Protein AF-A0A4S3IZF4-F1 (afdb_monomer)

Solvent-accessible surface area (backbone atoms only — not comparable to full-atom values): 17265 Å² total; per-residue (Å²): 86,78,49,57,25,36,30,46,25,51,49,76,38,74,91,78,39,30,34,32,13,35,39,11,41,25,71,88,53,42,79,63,30,44,39,35,34,17,73,61,83,68,65,88,85,44,68,56,38,93,88,51,88,39,80,88,23,36,28,22,36,40,37,33,80,92,73,27,68,37,51,38,39,43,56,31,40,36,41,57,95,57,33,39,37,40,32,35,36,72,67,38,12,59,58,63,72,46,61,41,44,40,35,36,39,53,66,51,61,71,68,33,52,51,40,16,56,51,32,39,48,63,20,45,71,36,46,28,77,92,47,41,38,50,78,40,71,72,83,86,78,88,84,84,83,92,83,86,85,88,83,89,77,75,90,80,68,53,72,40,62,42,103,83,66,83,46,76,40,81,51,46,67,76,51,53,57,50,67,21,66,62,78,67,78,82,48,90,77,69,62,76,76,46,74,65,57,49,51,52,53,68,71,69,47,52,76,70,52,42,56,49,52,55,52,42,46,75,33,57,50,51,70,71,60,49,47,54,52,51,52,51,56,49,20,56,49,47,40,55,52,49,53,41,46,76,73,69,49,50,71,69,58,52,51,54,44,53,56,58,56,60,74,71,75,77,83,62,78,87,65,51,47,81,81,81,51,63,69,59,52,50,51,48,46,54,54,47,53,53,52,49,48,52,52,45,42,31,71,65,71,69,51,135

Sequence (304 aa):
MQILAKAAGGEVVEHYDFLEAFFAEGADGSGLVMMFQRELSTEEPWNGDPSTDDYFSNSYCVTIRSGGTVYGGLEQVSFSDSQGCFYFSDRAAAVLGRGRQLVVDFEVPKQDLQLFQRFLKEVVTWGVPSQIPQLNGLAIKSSIMEGPNTQPNEPEGIGALDDRGDHLKFISQEQLDREGGNPPDDAASSSEPSLEDIAEYLSNLSPFQRKICDGLRGLGWIDPDIYNFLSQLENMRKHIRAELRMKGRSAAEIQKLDDLCKTDVTDFSHLRRSGANRALEEYQTEVYLLYENKRQRRAMLNEE

pLDDT: mean 75.53, std 21.09, range [25.92, 98.12]

Nearest PDB structures (foldseek):
  1xs0-assembly2_B  TM=2.768E-01  e=6.804E+00  Escherichia coli K-12

Radius of gyration: 22.66 Å; Cα contacts (8 Å, |Δi|>4): 447; chains: 1; bounding box: 58×42×58 Å

Structure (mmCIF, N/CA/C/O backbone):
data_AF-A0A4S3IZF4-F1
#
_entry.id   AF-A0A4S3IZF4-F1
#
loop_
_atom_site.group_PDB
_atom_site.id
_atom_site.type_symbol
_atom_site.label_atom_id
_atom_site.label_alt_id
_atom_site.label_comp_id
_atom_site.label_asym_id
_atom_site.label_entity_id
_atom_site.label_seq_id
_atom_site.pdbx_PDB_ins_code
_atom_site.Cartn_x
_atom_site.Cartn_y
_atom_site.Cartn_z
_atom_site.occupancy
_atom_site.B_iso_or_equiv
_atom_site.auth_seq_id
_atom_site.auth_comp_id
_atom_site.auth_asym_id
_atom_site.auth_atom_id
_atom_site.pdbx_PDB_model_num
ATOM 1 N N . MET A 1 1 ? -8.843 0.416 -27.246 1.00 89.50 1 MET A N 1
ATOM 2 C CA . MET A 1 1 ? -8.041 -0.797 -26.956 1.00 89.50 1 MET A CA 1
ATOM 3 C C . MET A 1 1 ? -8.973 -1.832 -26.350 1.00 89.50 1 MET A C 1
ATOM 5 O O . MET A 1 1 ? -9.888 -1.417 -25.655 1.00 89.50 1 MET A O 1
ATOM 9 N N . GLN A 1 2 ? -8.780 -3.123 -26.625 1.00 95.25 2 GLN A N 1
ATOM 10 C CA . GLN A 1 2 ? -9.599 -4.205 -26.065 1.00 95.25 2 GLN A CA 1
ATOM 11 C C . GLN A 1 2 ? -8.695 -5.274 -25.449 1.00 95.25 2 GLN A C 1
ATOM 13 O O . GLN A 1 2 ? -7.676 -5.607 -26.054 1.00 95.25 2 GLN A O 1
ATOM 18 N N . ILE A 1 3 ? -9.058 -5.772 -24.268 1.00 96.00 3 ILE A N 1
ATOM 19 C CA . ILE A 1 3 ? -8.335 -6.820 -23.538 1.00 96.00 3 ILE A CA 1
ATOM 20 C C . ILE A 1 3 ? -9.307 -7.871 -22.995 1.00 96.00 3 ILE A C 1
ATOM 22 O O . ILE A 1 3 ? -10.508 -7.622 -22.887 1.00 96.00 3 ILE A O 1
ATOM 26 N N . LEU A 1 4 ? -8.755 -9.011 -22.590 1.00 97.69 4 LEU A N 1
ATOM 27 C CA . LEU A 1 4 ? -9.464 -10.079 -21.895 1.00 97.69 4 LEU A CA 1
ATOM 28 C C . LEU A 1 4 ? -8.945 -10.160 -20.457 1.00 97.69 4 LEU A C 1
ATOM 30 O O . LEU A 1 4 ? -7.763 -10.431 -20.266 1.00 97.69 4 LEU A O 1
ATOM 34 N N . ALA A 1 5 ? -9.804 -9.935 -19.465 1.00 97.12 5 ALA A N 1
ATOM 35 C CA . ALA A 1 5 ? -9.464 -10.044 -18.050 1.00 97.12 5 ALA A CA 1
ATOM 36 C C . ALA A 1 5 ? -9.815 -11.435 -17.505 1.00 97.12 5 ALA A C 1
ATOM 38 O O . ALA A 1 5 ? -10.952 -11.889 -17.638 1.00 97.12 5 ALA A O 1
ATOM 39 N N . LYS A 1 6 ? -8.843 -12.085 -16.860 1.00 92.69 6 LYS A N 1
ATOM 40 C CA . LYS A 1 6 ? -8.970 -13.420 -16.243 1.00 92.69 6 LYS A CA 1
ATOM 41 C C . LYS A 1 6 ? -8.905 -13.400 -14.720 1.00 92.69 6 LYS A C 1
ATOM 43 O O . LYS A 1 6 ? -9.074 -14.439 -14.088 1.00 92.69 6 LYS A O 1
ATOM 48 N N . ALA A 1 7 ? -8.676 -12.230 -14.138 1.00 90.38 7 ALA A N 1
ATOM 49 C CA . ALA A 1 7 ? -8.899 -11.965 -12.728 1.00 90.38 7 ALA A CA 1
ATOM 50 C C . ALA A 1 7 ? -9.622 -10.626 -12.585 1.00 90.38 7 ALA A C 1
ATOM 52 O O . ALA A 1 7 ? -9.352 -9.684 -13.333 1.00 90.38 7 ALA A O 1
ATOM 53 N N . ALA A 1 8 ? -10.546 -10.557 -11.635 1.00 94.12 8 ALA A N 1
ATOM 54 C CA . ALA A 1 8 ? -11.214 -9.335 -11.227 1.00 94.12 8 ALA A CA 1
ATOM 55 C C . ALA A 1 8 ? -11.642 -9.480 -9.770 1.00 94.12 8 ALA A C 1
ATOM 57 O O . ALA A 1 8 ? -11.937 -10.586 -9.320 1.00 94.12 8 ALA A O 1
ATOM 58 N N . GLY A 1 9 ? -11.688 -8.379 -9.038 1.00 91.69 9 GLY A N 1
ATOM 59 C CA . GLY A 1 9 ? -12.114 -8.417 -7.653 1.00 91.69 9 GLY A CA 1
ATOM 60 C C . GLY A 1 9 ? -12.128 -7.045 -7.018 1.00 91.69 9 GLY A C 1
ATOM 61 O O . GLY A 1 9 ? -12.032 -6.016 -7.686 1.00 91.69 9 GLY A O 1
ATOM 62 N N . GLY A 1 10 ? -12.277 -7.054 -5.706 1.00 90.62 10 GLY A N 1
ATOM 63 C CA . GLY A 1 10 ? -12.115 -5.872 -4.893 1.00 90.62 10 GLY A CA 1
ATOM 64 C C . GLY A 1 10 ? -11.925 -6.265 -3.444 1.00 90.62 10 GLY A C 1
ATOM 65 O O . GLY A 1 10 ? -12.454 -7.289 -2.996 1.00 90.62 10 GLY A O 1
ATOM 66 N N . GLU A 1 11 ? -11.142 -5.466 -2.744 1.00 86.44 11 GLU A N 1
ATOM 67 C CA . GLU A 1 11 ? -10.773 -5.705 -1.362 1.00 86.44 11 GLU A CA 1
ATOM 68 C C . GLU A 1 11 ? -10.745 -4.404 -0.571 1.00 86.44 11 GLU A C 1
ATOM 70 O O . GLU A 1 11 ? -10.461 -3.325 -1.089 1.00 86.44 11 GLU A O 1
ATOM 75 N N . VAL A 1 12 ? -11.116 -4.519 0.702 1.00 80.69 12 VAL A N 1
ATOM 76 C CA . VAL A 1 12 ? -10.892 -3.471 1.692 1.00 80.69 12 VAL A CA 1
ATOM 77 C C . VAL A 1 12 ? -9.539 -3.782 2.297 1.00 80.69 12 VAL A C 1
ATOM 79 O O . VAL A 1 12 ? -9.373 -4.808 2.961 1.00 80.69 12 VAL A O 1
ATOM 82 N N . VAL A 1 13 ? -8.571 -2.916 2.049 1.00 74.06 13 VAL A N 1
ATOM 83 C CA . VAL A 1 13 ? -7.218 -3.067 2.557 1.00 74.06 13 VAL A CA 1
ATOM 84 C C . VAL A 1 13 ? -7.079 -2.174 3.778 1.00 74.06 13 VAL A C 1
ATOM 86 O O . VAL A 1 13 ? -6.400 -1.156 3.751 1.00 74.06 13 VAL A O 1
ATOM 89 N N . GLU A 1 14 ? -7.744 -2.572 4.869 1.00 66.06 14 GLU A N 1
ATOM 90 C CA . GLU A 1 14 ? -7.805 -1.811 6.131 1.00 66.06 14 GLU A CA 1
ATOM 91 C C . GLU A 1 14 ? -6.410 -1.428 6.650 1.00 66.06 14 GLU A C 1
ATOM 93 O O . GLU A 1 14 ? -6.224 -0.378 7.249 1.00 66.06 14 GLU A O 1
ATOM 98 N N . HIS A 1 15 ? -5.404 -2.267 6.384 1.00 51.66 15 HIS A N 1
ATOM 99 C CA . HIS A 1 15 ? -4.029 -2.025 6.814 1.00 51.66 15 HIS A CA 1
ATOM 100 C C . HIS A 1 15 ? -3.343 -0.856 6.092 1.00 51.66 15 HIS A C 1
ATOM 102 O O . HIS A 1 15 ? -2.488 -0.198 6.680 1.00 51.66 15 HIS A O 1
ATOM 108 N N . TYR A 1 16 ? -3.701 -0.626 4.830 1.00 55.00 16 TYR A N 1
ATOM 109 C CA . TYR A 1 16 ? -3.177 0.466 4.010 1.00 55.00 16 TYR A CA 1
ATOM 110 C C . TYR A 1 16 ? -4.226 1.562 3.781 1.00 55.00 16 TYR A C 1
ATOM 112 O O . TYR A 1 16 ? -4.018 2.449 2.963 1.00 55.00 16 TYR A O 1
ATOM 120 N N . ASP A 1 17 ? -5.342 1.473 4.504 1.00 69.94 17 ASP A N 1
ATOM 121 C CA . ASP A 1 17 ? -6.465 2.396 4.473 1.00 69.94 17 ASP A CA 1
ATOM 122 C C . ASP A 1 17 ? -7.013 2.705 3.071 1.00 69.94 17 ASP A C 1
ATOM 124 O O . ASP A 1 17 ? -7.401 3.827 2.767 1.00 69.94 17 ASP A O 1
ATOM 128 N N . PHE A 1 18 ? -7.091 1.707 2.190 1.00 78.38 18 PHE A N 1
ATOM 129 C CA . PHE A 1 18 ? -7.720 1.907 0.886 1.00 78.38 18 PHE A CA 1
ATOM 130 C C . PHE A 1 18 ? -8.711 0.812 0.513 1.00 78.38 18 PHE A C 1
ATOM 132 O O . PHE A 1 18 ? -8.593 -0.357 0.880 1.00 78.38 18 PHE A O 1
ATOM 139 N N . LEU A 1 19 ? -9.720 1.222 -0.244 1.00 85.38 19 LEU A N 1
ATOM 140 C CA . LEU A 1 19 ? -10.672 0.359 -0.916 1.00 85.38 19 LEU A CA 1
ATOM 141 C C . LEU A 1 19 ? -10.207 0.192 -2.356 1.00 85.38 19 LEU A C 1
ATOM 143 O O . LEU A 1 19 ? -10.040 1.185 -3.063 1.00 85.38 19 LEU A O 1
ATOM 147 N N . GLU A 1 20 ? -10.026 -1.050 -2.792 1.00 90.69 20 GLU A N 1
ATOM 148 C CA . GLU A 1 20 ? -9.535 -1.368 -4.128 1.00 90.69 20 GLU A CA 1
ATOM 149 C C . GLU A 1 20 ? -10.572 -2.131 -4.951 1.00 90.69 20 GLU A C 1
ATOM 151 O O . GLU A 1 20 ? -11.216 -3.066 -4.478 1.00 90.69 20 GLU A O 1
ATOM 156 N N . ALA A 1 21 ? -10.675 -1.777 -6.228 1.00 95.38 21 ALA A N 1
ATOM 157 C CA . ALA A 1 21 ? -11.235 -2.625 -7.268 1.00 95.38 21 ALA A CA 1
ATOM 158 C C . ALA A 1 21 ? -10.160 -2.903 -8.317 1.00 95.38 21 ALA A C 1
ATOM 160 O O . ALA A 1 21 ? -9.478 -1.978 -8.749 1.00 95.38 21 ALA A O 1
ATOM 161 N N . PHE A 1 22 ? -10.034 -4.139 -8.791 1.00 95.19 22 PHE A N 1
ATOM 162 C CA . PHE A 1 22 ? -8.996 -4.473 -9.765 1.00 95.19 22 PHE A CA 1
ATOM 163 C C . PHE A 1 22 ? -9.463 -5.454 -10.835 1.00 95.19 22 PHE A C 1
ATOM 165 O O . PHE A 1 22 ? -10.413 -6.220 -10.651 1.00 95.19 22 PHE A O 1
ATOM 172 N N . PHE A 1 23 ? -8.730 -5.466 -11.948 1.00 96.12 23 PHE A N 1
ATOM 173 C CA . PHE A 1 23 ? -8.744 -6.554 -12.920 1.00 96.12 23 PHE A CA 1
ATOM 174 C C . PHE A 1 23 ? -7.359 -6.784 -13.532 1.00 96.12 23 PHE A C 1
ATOM 176 O O . PHE A 1 23 ? -6.518 -5.882 -13.564 1.00 96.12 23 PHE A O 1
ATOM 183 N N . ALA A 1 24 ? -7.133 -7.991 -14.055 1.00 93.50 24 ALA A N 1
ATOM 184 C CA . ALA A 1 24 ? -5.889 -8.370 -14.720 1.00 93.50 24 ALA A CA 1
ATOM 185 C C . ALA A 1 24 ? -6.106 -9.288 -15.933 1.00 93.50 24 ALA A C 1
ATOM 187 O O . ALA A 1 24 ? -7.032 -10.103 -15.944 1.00 93.50 24 ALA A O 1
ATOM 188 N N . GLU A 1 25 ? -5.224 -9.191 -16.936 1.00 90.94 25 GLU A N 1
ATOM 189 C CA . GLU A 1 25 ? -5.228 -10.074 -18.117 1.00 90.94 25 GLU A CA 1
ATOM 190 C C . GLU A 1 25 ? -4.927 -11.538 -17.760 1.00 90.94 25 GLU A C 1
ATOM 192 O O . GLU A 1 25 ? -5.561 -12.460 -18.278 1.00 90.94 25 GLU A O 1
ATOM 197 N N . GLY A 1 26 ? -3.962 -11.760 -16.866 1.00 84.19 26 GLY A N 1
ATOM 198 C CA . GLY A 1 26 ? -3.610 -13.070 -16.328 1.00 84.19 26 GLY A CA 1
ATOM 199 C C . GLY A 1 26 ? -4.357 -13.392 -15.035 1.00 84.19 26 GLY A C 1
ATOM 200 O O . GLY A 1 26 ? -4.534 -12.533 -14.175 1.00 84.19 26 GLY A O 1
ATOM 201 N N . ALA A 1 27 ? -4.745 -14.658 -14.858 1.00 81.88 27 ALA A N 1
ATOM 202 C CA . ALA A 1 27 ? -5.344 -15.141 -13.606 1.00 81.88 27 ALA A CA 1
ATOM 203 C C . ALA A 1 27 ? -4.350 -15.121 -12.424 1.00 81.88 27 ALA A C 1
ATOM 205 O O . ALA A 1 27 ? -4.747 -15.040 -11.269 1.00 81.88 27 ALA A O 1
ATOM 206 N N . ASP A 1 28 ? -3.052 -15.173 -12.722 1.00 77.56 28 ASP A N 1
ATOM 207 C CA . ASP A 1 28 ? -1.927 -14.992 -11.797 1.00 77.56 28 ASP A CA 1
ATOM 208 C C . ASP A 1 28 ? -1.552 -13.508 -11.606 1.00 77.56 28 ASP A C 1
ATOM 210 O O . ASP A 1 28 ? -0.507 -13.179 -11.043 1.00 77.56 28 ASP A O 1
ATOM 214 N N . GLY A 1 29 ? -2.372 -12.600 -12.138 1.00 75.12 29 GLY A N 1
ATOM 215 C CA . GLY A 1 29 ? -2.086 -11.178 -12.195 1.00 75.12 29 GLY A CA 1
ATOM 216 C C . GLY A 1 29 ? -1.025 -10.805 -13.228 1.00 75.12 29 GLY A C 1
ATOM 217 O O . GLY A 1 29 ? -0.550 -9.682 -13.186 1.00 75.12 29 GLY A O 1
ATOM 218 N N . SER A 1 30 ? -0.583 -11.687 -14.127 1.00 77.75 30 SER A N 1
ATOM 219 C CA . SER A 1 30 ? 0.330 -11.299 -15.214 1.00 77.75 30 SER A CA 1
ATOM 220 C C . SER A 1 30 ? -0.354 -10.405 -16.267 1.00 77.75 30 SER A C 1
ATOM 222 O O . SER A 1 30 ? -1.577 -10.262 -16.300 1.00 77.75 30 SER A O 1
ATOM 224 N N . GLY A 1 31 ? 0.447 -9.783 -17.138 1.00 89.31 31 GLY A N 1
ATOM 225 C CA . GLY A 1 31 ? -0.045 -8.850 -18.157 1.00 89.31 31 GLY A CA 1
ATOM 226 C C . GLY A 1 31 ? -0.420 -7.483 -17.583 1.00 89.31 31 GLY A C 1
ATOM 227 O O . GLY A 1 31 ? 0.178 -7.017 -16.608 1.00 89.31 31 GLY A O 1
ATOM 228 N N . LEU A 1 32 ? -1.382 -6.811 -18.215 1.00 90.25 32 LEU A N 1
ATOM 229 C CA . LEU A 1 32 ? -1.960 -5.582 -17.687 1.00 90.25 32 LEU A CA 1
ATOM 230 C C . LEU A 1 32 ? -2.765 -5.891 -16.425 1.00 90.25 32 LEU A C 1
ATOM 232 O O . LEU A 1 32 ? -3.699 -6.688 -16.455 1.00 90.25 32 LEU A O 1
ATOM 236 N N . VAL A 1 33 ? -2.425 -5.184 -15.351 1.00 91.81 33 VAL A N 1
ATOM 237 C CA . VAL A 1 33 ? -3.213 -5.092 -14.122 1.00 91.81 33 VAL A CA 1
ATOM 238 C C . VAL A 1 33 ? -3.609 -3.643 -13.954 1.00 91.81 33 VAL A C 1
ATOM 240 O O . VAL A 1 33 ? -2.739 -2.774 -14.047 1.00 91.81 33 VAL A O 1
ATOM 243 N N . MET A 1 34 ? -4.896 -3.401 -13.740 1.00 94.69 34 MET A N 1
ATOM 244 C CA . MET A 1 34 ? -5.442 -2.081 -13.461 1.00 94.69 34 MET A CA 1
ATOM 245 C C . MET A 1 34 ? -6.166 -2.124 -12.123 1.00 94.69 34 MET A C 1
ATOM 247 O O . MET A 1 34 ? -7.019 -2.989 -11.916 1.00 94.69 34 MET A O 1
ATOM 251 N N . MET A 1 35 ? -5.810 -1.198 -11.243 1.00 94.44 35 MET A N 1
ATOM 252 C CA . MET A 1 35 ? -6.371 -1.059 -9.904 1.00 94.44 35 MET A CA 1
ATOM 253 C C . MET A 1 35 ? -6.985 0.335 -9.784 1.00 94.44 35 MET A C 1
ATOM 255 O O . MET A 1 35 ? -6.429 1.313 -10.279 1.00 94.44 35 MET A O 1
ATOM 259 N N . PHE A 1 36 ? -8.152 0.406 -9.162 1.00 94.06 36 PHE A N 1
ATOM 260 C CA . PHE A 1 36 ? -8.868 1.624 -8.818 1.00 94.06 36 PHE A CA 1
ATOM 261 C C . PHE A 1 36 ? -8.897 1.673 -7.304 1.00 94.06 36 PHE A C 1
ATOM 263 O O . PHE A 1 36 ? -9.398 0.731 -6.691 1.00 94.06 36 PHE A O 1
ATOM 270 N N . GLN A 1 37 ? -8.356 2.726 -6.710 1.00 91.06 37 GLN A N 1
ATOM 271 C CA . GLN A 1 37 ? -8.189 2.803 -5.264 1.00 91.06 37 GLN A CA 1
ATOM 272 C C . GLN A 1 37 ? -8.721 4.135 -4.748 1.00 91.06 37 GLN A C 1
ATOM 274 O O . GLN A 1 37 ? -8.510 5.172 -5.375 1.00 91.06 37 GLN A O 1
ATOM 279 N N . ARG A 1 38 ? -9.405 4.110 -3.607 1.00 85.81 38 ARG A N 1
ATOM 280 C CA . ARG A 1 38 ? -9.689 5.312 -2.812 1.00 85.81 38 ARG A CA 1
ATOM 281 C C . ARG A 1 38 ? -9.329 5.065 -1.361 1.00 85.81 38 ARG A C 1
ATOM 283 O O . ARG A 1 38 ? -9.385 3.922 -0.916 1.00 85.81 38 ARG A O 1
ATOM 290 N N . GLU A 1 39 ? -9.060 6.130 -0.629 1.00 77.44 39 GLU A N 1
ATOM 291 C CA . GLU A 1 39 ? -8.842 6.061 0.810 1.00 77.44 39 GLU A CA 1
ATOM 292 C C . GLU A 1 39 ? -10.141 5.690 1.556 1.00 77.44 39 GLU A C 1
ATOM 294 O O . GLU A 1 39 ? -11.261 5.961 1.091 1.00 77.44 39 GLU A O 1
ATOM 299 N N . LEU A 1 40 ? -10.000 4.977 2.675 1.00 72.44 40 LEU A N 1
ATOM 300 C CA . LEU A 1 40 ? -11.111 4.494 3.498 1.00 72.44 40 LEU A CA 1
ATOM 301 C C . LEU A 1 40 ? -11.466 5.475 4.618 1.00 72.44 40 LEU A C 1
ATOM 303 O O . LEU A 1 40 ? -12.657 5.645 4.888 1.00 72.44 40 LEU A O 1
ATOM 307 N N . SER A 1 41 ? -10.472 6.099 5.258 1.00 64.88 41 SER A N 1
ATOM 308 C CA . SER A 1 41 ? -10.646 6.887 6.490 1.00 64.88 41 SER A CA 1
ATOM 309 C C . SER A 1 41 ? -10.837 8.395 6.291 1.00 64.88 41 SER A C 1
ATOM 311 O O . SER A 1 41 ? -11.008 9.138 7.256 1.00 64.88 41 SER A O 1
ATOM 313 N N . THR A 1 42 ? -10.896 8.858 5.049 1.00 59.53 42 THR A N 1
ATOM 314 C CA . THR A 1 42 ? -11.195 10.251 4.687 1.00 59.53 42 THR A CA 1
ATOM 315 C C . THR A 1 42 ? -12.607 10.688 5.096 1.00 59.53 42 THR A C 1
ATOM 317 O O . THR A 1 42 ? -13.583 9.980 4.834 1.00 59.53 42 THR A O 1
ATOM 320 N N . GLU A 1 43 ? -12.729 11.882 5.692 1.00 57.56 43 GLU A N 1
ATOM 321 C CA . GLU A 1 43 ? -14.001 12.431 6.187 1.00 57.56 43 GLU A CA 1
ATOM 322 C C . GLU A 1 43 ? -15.069 12.598 5.085 1.00 57.56 43 GLU A C 1
ATOM 324 O O . GLU A 1 43 ? -14.784 13.026 3.964 1.00 57.56 43 GLU A O 1
ATOM 329 N N . GLU A 1 44 ? -16.337 12.319 5.419 1.00 53.03 44 GLU A N 1
ATOM 330 C CA . GLU A 1 44 ? -17.489 12.627 4.564 1.00 53.03 44 GLU A CA 1
ATOM 331 C C . GLU A 1 44 ? -18.170 13.944 4.995 1.00 53.03 44 GLU A C 1
ATOM 333 O O . GLU A 1 44 ? -18.530 14.087 6.167 1.00 53.03 44 GLU A O 1
ATOM 338 N N . PRO A 1 45 ? -18.455 14.884 4.068 1.00 55.88 45 PRO A N 1
ATOM 339 C CA . PRO A 1 45 ? -18.163 14.853 2.635 1.00 55.88 45 PRO A CA 1
ATOM 340 C C . PRO A 1 45 ? -16.742 15.340 2.303 1.00 55.88 45 PRO A C 1
ATOM 342 O O . PRO A 1 45 ? -16.327 16.423 2.713 1.00 55.88 45 PRO A O 1
ATOM 345 N N . TRP A 1 46 ? -16.047 14.588 1.452 1.00 60.12 46 TRP A N 1
ATOM 346 C CA . TRP A 1 46 ? -14.7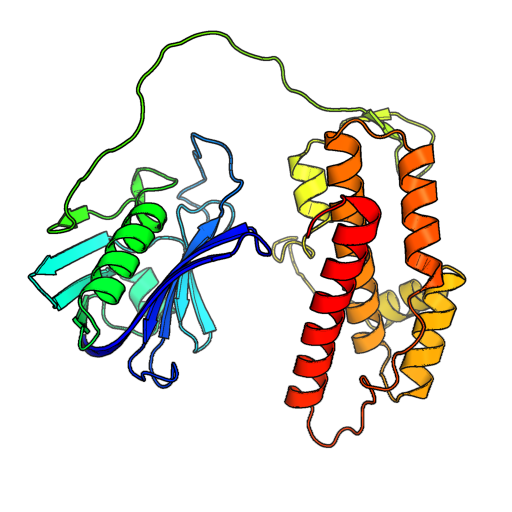37 14.964 0.935 1.00 60.12 46 TRP A CA 1
ATOM 347 C C . TRP A 1 46 ? -14.860 15.965 -0.219 1.00 60.12 46 TRP A C 1
ATOM 349 O O . TRP A 1 46 ? -15.422 15.645 -1.268 1.00 60.12 46 TRP A O 1
ATOM 359 N N . ASN A 1 47 ? -14.341 17.183 -0.041 1.00 55.47 47 ASN A N 1
ATOM 360 C CA . ASN A 1 47 ? -14.454 18.237 -1.058 1.00 55.47 47 ASN A CA 1
ATOM 361 C C . ASN A 1 47 ? -13.258 18.305 -2.022 1.00 55.47 47 ASN A C 1
ATOM 363 O O . ASN A 1 47 ? -13.440 18.826 -3.123 1.00 55.47 47 ASN A O 1
ATOM 367 N N . GLY A 1 48 ? -12.099 17.747 -1.639 1.00 60.44 48 GLY A N 1
ATOM 368 C CA . GLY A 1 48 ? -10.854 17.727 -2.421 1.00 60.44 48 GLY A CA 1
ATOM 369 C C . GLY A 1 48 ? -10.446 19.076 -3.037 1.00 60.44 48 GLY A C 1
ATOM 370 O O . GLY A 1 48 ? -11.018 20.126 -2.743 1.00 60.44 48 GLY A O 1
ATOM 371 N N . ASP A 1 49 ? -9.462 19.043 -3.932 1.00 62.47 49 ASP A N 1
ATOM 372 C CA . ASP A 1 49 ? -9.174 20.135 -4.864 1.00 62.47 49 ASP A CA 1
ATOM 373 C C . ASP A 1 49 ? -9.040 19.532 -6.274 1.00 62.47 49 ASP A C 1
ATOM 375 O O . ASP A 1 49 ? -8.053 18.868 -6.576 1.00 62.47 49 ASP A O 1
ATOM 379 N N . PRO A 1 50 ? -10.016 19.737 -7.180 1.00 56.72 50 PRO A N 1
ATOM 380 C CA . PRO A 1 50 ? -9.951 19.176 -8.530 1.00 56.72 50 PRO A CA 1
ATOM 381 C C . PRO A 1 50 ? -8.823 19.758 -9.393 1.00 56.72 50 PRO A C 1
ATOM 383 O O . PRO A 1 50 ? -8.641 19.306 -10.526 1.00 56.72 50 PRO A O 1
ATOM 386 N N . SER A 1 51 ? -8.138 20.808 -8.926 1.00 57.53 51 SER A N 1
ATOM 387 C CA . SER A 1 51 ? -7.050 21.467 -9.647 1.00 57.53 51 SER A CA 1
ATOM 388 C C . SER A 1 51 ? -5.661 20.908 -9.322 1.00 57.53 51 SER A C 1
ATOM 390 O O . SER A 1 51 ? -4.718 21.185 -10.069 1.00 57.53 51 SER A O 1
ATOM 392 N N . THR A 1 52 ? -5.536 20.076 -8.286 1.00 55.38 52 THR A N 1
ATOM 393 C CA . THR A 1 52 ? -4.298 19.389 -7.899 1.00 55.38 52 THR A CA 1
ATOM 394 C C . THR A 1 52 ? -4.336 17.922 -8.350 1.00 55.38 52 THR A C 1
ATOM 396 O O . THR A 1 52 ? -5.376 17.269 -8.371 1.00 55.38 52 THR A O 1
ATOM 399 N N . ASP A 1 53 ? -3.198 17.398 -8.810 1.00 54.03 53 ASP A N 1
ATOM 400 C CA . ASP A 1 53 ? -3.062 16.018 -9.313 1.00 54.03 53 ASP A CA 1
ATOM 401 C C . ASP A 1 53 ? -2.288 15.162 -8.321 1.00 54.03 53 ASP A C 1
ATOM 403 O O . ASP A 1 53 ? -1.231 14.625 -8.641 1.00 54.03 53 ASP A O 1
ATOM 407 N N . ASP A 1 54 ? -2.798 15.090 -7.100 1.00 55.91 54 ASP A N 1
ATOM 408 C CA . ASP A 1 54 ? -2.227 14.274 -6.039 1.00 55.91 54 ASP A CA 1
ATOM 409 C C . ASP A 1 54 ? -3.282 13.338 -5.429 1.00 55.91 54 ASP A C 1
ATOM 411 O O . ASP A 1 54 ? -4.493 13.531 -5.574 1.00 55.91 54 ASP A O 1
ATOM 415 N N . TYR A 1 55 ? -2.810 12.282 -4.768 1.00 46.91 55 TYR A N 1
ATOM 416 C CA . TYR A 1 55 ? -3.656 11.281 -4.109 1.00 46.91 55 TYR A CA 1
ATOM 417 C C . TYR A 1 55 ? -4.587 11.906 -3.067 1.00 46.91 55 TYR A C 1
ATOM 419 O O . TYR A 1 55 ? -5.722 11.470 -2.915 1.00 46.91 55 TYR A O 1
ATOM 427 N N . PHE A 1 56 ? -4.118 12.970 -2.416 1.00 48.94 56 PHE A N 1
ATOM 428 C CA . PHE A 1 56 ? -4.771 13.622 -1.291 1.00 48.94 56 PHE A CA 1
ATOM 429 C C . PHE A 1 56 ? -5.829 14.639 -1.686 1.00 48.94 56 PHE A C 1
ATOM 431 O O . PHE A 1 56 ? -6.491 15.149 -0.802 1.00 48.94 56 PHE A O 1
ATOM 438 N N . SER A 1 57 ? -5.990 14.981 -2.961 1.00 52.44 57 SER A N 1
ATOM 439 C CA . SER A 1 57 ? -6.954 15.997 -3.407 1.00 52.44 57 SER A CA 1
ATOM 440 C C . SER A 1 57 ? -8.012 15.439 -4.346 1.00 52.44 57 SER A C 1
ATOM 442 O O . SER A 1 57 ? -9.006 16.108 -4.641 1.00 52.44 57 SER A O 1
ATOM 444 N N . ASN A 1 58 ? -7.806 14.209 -4.811 1.00 57.44 58 ASN A N 1
ATOM 445 C CA . ASN A 1 58 ? -8.620 13.565 -5.821 1.00 57.44 58 ASN A CA 1
ATOM 446 C C . ASN A 1 58 ? -9.505 12.469 -5.237 1.00 57.44 58 ASN A C 1
ATOM 448 O O . ASN A 1 58 ? -9.302 11.939 -4.154 1.00 57.44 58 ASN A O 1
ATOM 452 N N . SER A 1 59 ? -10.518 12.139 -6.021 1.00 67.56 59 SER A N 1
ATOM 453 C CA . SER A 1 59 ? -11.595 11.219 -5.662 1.00 67.56 59 SER A CA 1
ATOM 454 C C . SER A 1 59 ? -11.152 9.762 -5.527 1.00 67.56 59 SER A C 1
ATOM 456 O O . SER A 1 59 ? -11.689 8.993 -4.751 1.00 67.56 59 SER A O 1
ATOM 458 N N . TYR A 1 60 ? -10.194 9.350 -6.338 1.00 86.06 60 TYR A N 1
ATOM 459 C CA . TYR A 1 60 ? -9.639 8.003 -6.384 1.00 86.06 60 TYR A CA 1
ATOM 460 C C . TYR A 1 60 ? -8.392 8.069 -7.260 1.00 86.06 60 TYR A C 1
ATOM 462 O O . TYR A 1 60 ? -8.201 9.037 -8.003 1.00 86.06 60 TYR A O 1
ATOM 470 N N . CYS A 1 61 ? -7.569 7.032 -7.249 1.00 88.50 61 CYS A N 1
ATOM 471 C CA . CYS A 1 61 ? -6.520 6.849 -8.238 1.00 88.50 61 CYS A CA 1
ATOM 472 C C . CYS A 1 61 ? -6.782 5.613 -9.100 1.00 88.50 61 CYS A C 1
ATOM 474 O O . CYS A 1 61 ? -7.506 4.688 -8.724 1.00 88.50 61 CYS A O 1
ATOM 476 N N . VAL A 1 62 ? -6.204 5.628 -10.296 1.00 91.38 62 VAL A N 1
ATOM 477 C CA . VAL A 1 62 ? -6.115 4.483 -11.192 1.00 91.38 62 VAL A CA 1
ATOM 478 C C . VAL A 1 62 ? -4.643 4.185 -11.387 1.00 91.38 62 VAL A C 1
ATOM 480 O O . VAL A 1 62 ? -3.900 5.023 -11.906 1.00 91.38 62 VAL A O 1
ATOM 483 N N . THR A 1 63 ? -4.225 2.990 -10.992 1.00 90.31 63 THR A N 1
ATOM 484 C CA . THR A 1 63 ? -2.845 2.539 -11.130 1.00 90.31 63 THR A CA 1
ATOM 485 C C . THR A 1 63 ? -2.755 1.350 -12.070 1.00 90.31 63 THR A C 1
ATOM 487 O O . THR A 1 63 ? -3.672 0.533 -12.203 1.00 90.31 63 THR A O 1
ATOM 490 N N . ILE A 1 64 ? -1.626 1.256 -12.762 1.00 88.81 64 ILE A N 1
ATOM 491 C CA . ILE A 1 64 ? -1.247 0.081 -13.538 1.00 88.81 64 ILE A CA 1
ATOM 492 C C . ILE A 1 64 ? 0.089 -0.445 -13.042 1.00 88.81 64 ILE A C 1
ATOM 494 O O . ILE A 1 64 ? 0.995 0.323 -12.725 1.00 88.81 64 ILE A O 1
ATOM 498 N N . ARG A 1 65 ? 0.257 -1.770 -13.050 1.00 74.81 65 ARG A N 1
ATOM 499 C CA . ARG A 1 65 ? 1.483 -2.419 -12.547 1.00 74.81 65 ARG A CA 1
ATOM 500 C C . ARG A 1 65 ? 2.775 -1.920 -13.207 1.00 74.81 65 ARG A C 1
ATOM 502 O O . ARG A 1 65 ? 3.835 -1.990 -12.600 1.00 74.81 65 ARG A O 1
ATOM 509 N N . SER A 1 66 ? 2.713 -1.405 -14.435 1.00 76.56 66 SER A N 1
ATOM 510 C CA . SER A 1 66 ? 3.877 -0.815 -15.109 1.00 76.56 66 SER A CA 1
ATOM 511 C C . SER A 1 66 ? 4.313 0.548 -14.545 1.00 76.56 66 SER A C 1
ATOM 513 O O . SER A 1 66 ? 5.187 1.172 -15.138 1.00 76.56 66 SER A O 1
ATOM 515 N N . GLY A 1 67 ? 3.709 1.017 -13.447 1.00 74.50 67 GLY A N 1
ATOM 516 C CA . GLY A 1 67 ? 4.104 2.227 -12.721 1.00 74.50 67 GLY A CA 1
ATOM 517 C C . GLY A 1 67 ? 3.348 3.498 -13.115 1.00 74.50 67 GLY A C 1
ATOM 518 O O . GLY A 1 67 ? 3.721 4.579 -12.681 1.00 74.50 67 GLY A O 1
ATOM 519 N N . GLY A 1 68 ? 2.309 3.396 -13.949 1.00 83.50 68 GLY A N 1
ATOM 520 C CA . GLY A 1 68 ? 1.456 4.540 -14.274 1.00 83.50 68 GLY A CA 1
ATOM 521 C C . GLY A 1 68 ? 0.394 4.738 -13.196 1.00 83.50 68 GLY A C 1
ATOM 522 O O . GLY A 1 68 ? -0.356 3.804 -12.923 1.00 83.50 68 GLY A O 1
ATOM 523 N N . THR A 1 69 ? 0.303 5.945 -12.646 1.00 87.00 69 THR A N 1
ATOM 524 C CA . THR A 1 69 ? -0.714 6.338 -11.662 1.00 87.00 69 THR A CA 1
ATOM 525 C C . THR A 1 69 ? -1.344 7.646 -12.107 1.00 87.00 69 THR A C 1
ATOM 527 O O . THR A 1 69 ? -0.630 8.600 -12.402 1.00 87.00 69 THR A O 1
ATOM 530 N N . VAL A 1 70 ? -2.672 7.690 -12.171 1.00 86.81 70 VAL A N 1
ATOM 531 C CA . VAL A 1 70 ? -3.430 8.923 -12.401 1.00 86.81 70 VAL A CA 1
ATOM 532 C C . VAL A 1 70 ? -4.487 9.085 -11.326 1.00 86.81 70 VAL A C 1
ATOM 534 O O . VAL A 1 70 ? -5.107 8.108 -10.911 1.00 86.81 70 VAL A O 1
ATOM 537 N N . TYR A 1 71 ? -4.709 10.319 -10.900 1.00 85.75 71 TYR A N 1
ATOM 538 C CA . TYR A 1 71 ? -5.722 10.652 -9.917 1.00 85.75 71 TYR A CA 1
ATOM 539 C C . TYR A 1 71 ? -6.994 11.135 -10.625 1.00 85.75 71 TYR A C 1
ATOM 541 O O . TYR A 1 71 ? -6.978 12.055 -11.446 1.00 85.75 71 TYR A O 1
ATOM 549 N N . GLY A 1 72 ? -8.102 10.438 -10.388 1.00 86.62 72 GLY A N 1
ATOM 550 C CA . GLY A 1 72 ? -9.343 10.604 -11.132 1.00 86.62 72 GLY A CA 1
ATOM 551 C C . GLY A 1 72 ? -9.190 10.262 -12.620 1.00 86.62 72 GLY A C 1
ATOM 552 O O . GLY A 1 72 ? -8.618 9.244 -13.013 1.00 86.62 72 GLY A O 1
ATOM 553 N N . GLY A 1 73 ? -9.734 11.128 -13.477 1.00 88.31 73 GLY A N 1
ATOM 554 C CA . GLY A 1 73 ? -9.532 11.059 -14.926 1.00 88.31 73 GLY A CA 1
ATOM 555 C C . GLY A 1 73 ? -10.327 9.976 -15.661 1.00 88.31 73 GLY A C 1
ATOM 556 O O . GLY A 1 73 ? -10.230 9.910 -16.889 1.00 88.31 73 GLY A O 1
ATOM 557 N N . LEU A 1 74 ? -11.131 9.172 -14.961 1.00 93.75 74 LEU A N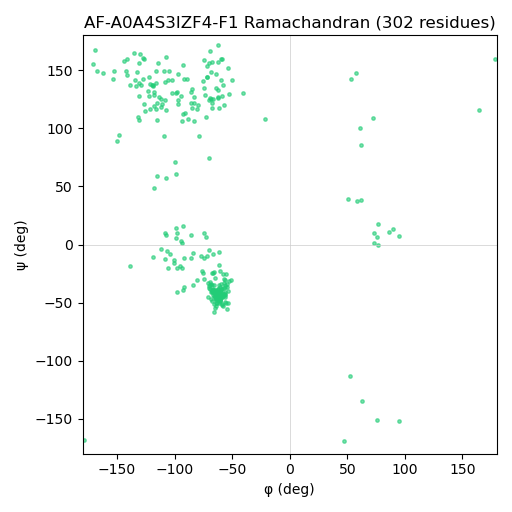 1
ATOM 558 C CA . LEU A 1 74 ? -12.164 8.336 -15.569 1.00 93.75 74 LEU A CA 1
ATOM 559 C C . LEU A 1 74 ? -13.383 9.221 -15.856 1.00 93.75 74 LEU A C 1
ATOM 561 O O . LEU A 1 74 ? -13.948 9.835 -14.958 1.00 93.75 74 LEU A O 1
ATOM 565 N N . GLU A 1 75 ? -13.780 9.309 -17.120 1.00 94.75 75 GLU A N 1
ATOM 566 C CA . GLU A 1 75 ? -14.911 10.127 -17.574 1.00 94.75 75 GLU A CA 1
ATOM 567 C C . GLU A 1 75 ? -16.209 9.307 -17.587 1.00 94.75 75 GLU A C 1
ATOM 569 O O . GLU A 1 75 ? -17.288 9.808 -17.263 1.00 94.75 75 GLU A O 1
ATOM 574 N N . GLN A 1 76 ? -16.115 8.025 -17.952 1.00 96.06 76 GLN A N 1
ATOM 575 C CA . GLN A 1 76 ? -17.268 7.135 -18.038 1.00 96.06 76 GLN A CA 1
ATOM 576 C C . GLN A 1 76 ? -16.876 5.673 -17.823 1.00 96.06 76 GLN A C 1
ATOM 578 O O . GLN A 1 76 ? -15.867 5.192 -18.343 1.00 96.06 76 GLN A O 1
ATOM 583 N N . VAL A 1 77 ? -17.753 4.942 -17.138 1.00 96.44 77 VAL A N 1
ATOM 584 C CA . VAL A 1 77 ? -17.736 3.482 -17.045 1.00 96.44 77 VAL A CA 1
ATOM 585 C C . VAL A 1 77 ? -19.071 2.945 -17.533 1.00 96.44 77 VAL A C 1
ATOM 587 O O . VAL A 1 77 ? -20.139 3.414 -17.140 1.00 96.44 77 VAL A O 1
ATOM 590 N N . SER A 1 78 ? -19.020 1.939 -18.397 1.00 95.62 78 SER A N 1
ATOM 591 C CA . SER A 1 78 ? -20.213 1.243 -18.871 1.00 95.62 78 SER A CA 1
ATOM 592 C C . SER A 1 78 ? -20.032 -0.262 -18.818 1.00 95.62 78 SER A C 1
ATOM 594 O O . SER A 1 78 ? -18.984 -0.757 -19.217 1.00 95.62 78 SER A O 1
ATOM 596 N N . PHE A 1 79 ? -21.051 -0.980 -18.355 1.00 94.38 79 PHE A N 1
ATOM 597 C CA . PHE A 1 79 ? -21.084 -2.438 -18.396 1.00 94.38 79 PHE A CA 1
ATOM 598 C C . PHE A 1 79 ? -22.253 -2.940 -19.237 1.00 94.38 79 PHE A C 1
ATOM 600 O O . PHE A 1 79 ? -23.379 -2.452 -19.122 1.00 94.38 79 PHE A O 1
ATOM 607 N N . SER A 1 80 ? -21.970 -3.952 -20.051 1.00 91.44 80 SER A N 1
ATOM 608 C CA . SER A 1 80 ? -22.951 -4.776 -20.748 1.00 91.44 80 SER A CA 1
ATOM 609 C C . SER A 1 80 ? -22.570 -6.233 -20.522 1.00 91.44 80 SER A C 1
ATOM 611 O O . SER A 1 80 ? -21.557 -6.694 -21.042 1.00 91.44 80 SER A O 1
ATOM 613 N N . ASP A 1 81 ? -23.364 -6.951 -19.731 1.00 88.31 81 ASP A N 1
ATOM 614 C CA . ASP A 1 81 ? -23.086 -8.331 -19.318 1.00 88.31 81 ASP A CA 1
ATOM 615 C C . ASP A 1 81 ? -21.681 -8.494 -18.705 1.00 88.31 81 ASP A C 1
ATOM 617 O O . ASP A 1 81 ? -21.407 -7.969 -17.625 1.00 88.31 81 ASP A O 1
ATOM 621 N N . SER A 1 82 ? -20.796 -9.227 -19.385 1.00 92.69 82 SER A N 1
ATOM 622 C CA . SER A 1 82 ? -19.409 -9.480 -18.994 1.00 92.69 82 SER A CA 1
ATOM 623 C C . SER A 1 82 ? -18.409 -8.564 -19.699 1.00 92.69 82 SER A C 1
ATOM 625 O O . SER A 1 82 ? -17.221 -8.858 -19.689 1.00 92.69 82 SER A O 1
ATOM 627 N N . GLN A 1 83 ? -18.852 -7.482 -20.335 1.00 96.44 83 GLN A N 1
ATOM 628 C CA . GLN A 1 83 ? -17.967 -6.505 -20.961 1.00 96.44 83 GLN A CA 1
ATOM 629 C C . GLN A 1 83 ? -18.053 -5.169 -20.221 1.00 96.44 83 GLN A C 1
ATOM 631 O O . GLN A 1 83 ? -19.141 -4.621 -20.033 1.00 96.44 83 GLN A O 1
ATOM 636 N N . GLY A 1 84 ? -16.901 -4.642 -19.812 1.00 96.81 84 GLY A N 1
ATOM 637 C CA . GLY A 1 84 ? -16.753 -3.288 -19.286 1.00 96.81 84 GLY A CA 1
ATOM 638 C C . GLY A 1 84 ? -16.079 -2.380 -20.310 1.00 96.81 84 GLY A C 1
ATOM 639 O O . GLY A 1 84 ? -15.156 -2.791 -21.006 1.00 96.81 84 GLY A O 1
ATOM 640 N N . CYS A 1 85 ? -16.517 -1.133 -20.403 1.00 97.75 85 CYS A N 1
ATOM 641 C CA . CYS A 1 85 ? -15.884 -0.107 -21.217 1.00 97.75 85 CYS A CA 1
ATOM 642 C C . CYS A 1 85 ? -15.598 1.123 -20.357 1.00 97.75 85 CYS A C 1
ATOM 644 O O . CYS A 1 85 ? -16.517 1.723 -19.792 1.00 97.75 85 CYS A O 1
ATOM 646 N N . PHE A 1 86 ? -14.320 1.482 -20.298 1.00 97.69 86 PHE A N 1
ATOM 647 C CA . PHE A 1 86 ? -13.749 2.552 -19.492 1.00 97.69 86 PHE A CA 1
ATOM 648 C C . PHE A 1 86 ? -13.257 3.653 -20.427 1.00 97.69 86 PHE A C 1
ATOM 650 O O . PHE A 1 86 ? -12.473 3.390 -21.346 1.00 97.69 86 PHE A O 1
ATOM 657 N N . TYR A 1 87 ? -13.735 4.872 -20.204 1.00 97.69 87 TYR A N 1
ATOM 658 C CA . TYR A 1 87 ? -13.312 6.057 -20.937 1.00 97.69 87 TYR A CA 1
ATOM 659 C C . TYR A 1 87 ? -12.522 6.971 -20.020 1.00 97.69 87 TYR A C 1
ATOM 661 O O . TY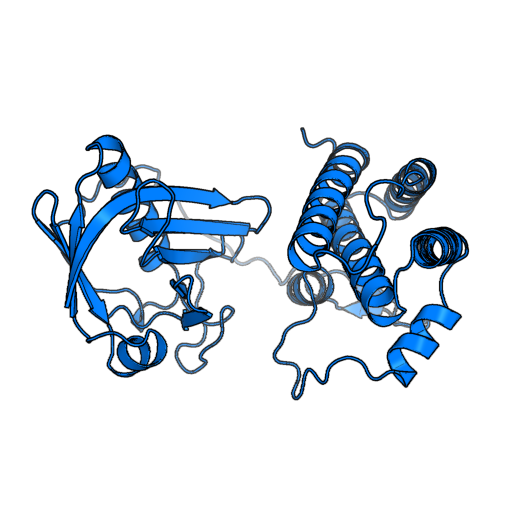R A 1 87 ? -13.034 7.431 -19.004 1.00 97.69 87 TYR A O 1
ATOM 669 N N . PHE A 1 88 ? -11.286 7.234 -20.410 1.00 95.75 88 PHE A N 1
ATOM 670 C CA . PHE A 1 88 ? -10.345 8.094 -19.720 1.00 95.75 88 PHE A CA 1
ATOM 671 C C . PHE A 1 88 ? -10.209 9.432 -20.449 1.00 95.75 88 PHE A C 1
ATOM 673 O O . PHE A 1 88 ? -10.286 9.504 -21.685 1.00 95.75 88 PHE A O 1
ATOM 680 N N . SER A 1 89 ? -9.933 10.476 -19.673 1.00 94.19 89 SER A N 1
ATOM 681 C CA . SER A 1 89 ? -9.503 11.770 -20.196 1.00 94.19 89 SER A CA 1
ATOM 682 C C . SER A 1 89 ? -8.198 11.635 -20.986 1.00 94.19 89 SER A C 1
ATOM 684 O O . SER A 1 89 ? -7.437 10.680 -20.808 1.00 94.19 89 SER A O 1
ATOM 686 N N . ASP A 1 90 ? -7.901 12.610 -21.849 1.00 94.25 90 ASP A N 1
ATOM 687 C CA . ASP A 1 90 ? -6.668 12.602 -22.651 1.00 94.25 90 ASP A CA 1
ATOM 688 C C . ASP A 1 90 ? -5.408 12.523 -21.772 1.00 94.25 90 ASP A C 1
ATOM 690 O O . ASP A 1 90 ? -4.457 11.809 -22.095 1.00 94.25 90 ASP A O 1
ATOM 694 N N . ARG A 1 91 ? -5.432 13.205 -20.621 1.00 91.12 91 ARG A N 1
ATOM 695 C CA . ARG A 1 91 ? -4.355 13.177 -19.626 1.00 91.12 91 ARG A CA 1
ATOM 696 C C . ARG A 1 91 ? -4.176 11.780 -19.036 1.00 91.12 91 ARG A C 1
ATOM 698 O O . ARG A 1 91 ? -3.070 11.248 -19.064 1.00 91.12 91 ARG A O 1
ATOM 705 N N . ALA A 1 92 ? -5.255 11.187 -18.526 1.00 91.50 92 ALA A N 1
ATOM 706 C CA . ALA A 1 92 ? -5.213 9.860 -17.920 1.00 91.50 92 ALA A CA 1
ATOM 707 C C . ALA A 1 92 ? -4.766 8.798 -18.931 1.00 91.50 92 ALA A C 1
ATOM 709 O O . ALA A 1 92 ? -3.906 7.975 -18.631 1.00 91.50 92 ALA A O 1
ATOM 710 N N . ALA A 1 93 ? -5.270 8.871 -20.163 1.00 94.00 93 ALA A N 1
ATOM 711 C CA . ALA A 1 93 ? -4.855 7.993 -21.250 1.00 94.00 93 ALA A CA 1
ATOM 712 C C . ALA A 1 93 ? -3.340 8.088 -21.526 1.00 94.00 93 ALA A C 1
ATOM 714 O O . ALA A 1 93 ? -2.670 7.059 -21.647 1.00 94.00 93 ALA A O 1
ATOM 715 N N . ALA A 1 94 ? -2.786 9.306 -21.568 1.00 92.00 94 ALA A N 1
ATOM 716 C CA . ALA A 1 94 ? -1.357 9.525 -21.776 1.00 92.00 94 ALA A CA 1
ATOM 717 C C . ALA A 1 94 ? -0.499 8.949 -20.636 1.00 92.00 94 ALA A C 1
ATOM 719 O O . ALA A 1 94 ? 0.463 8.234 -20.914 1.00 92.00 94 ALA A O 1
ATOM 720 N N . VAL A 1 95 ? -0.872 9.200 -19.375 1.00 88.94 95 VAL A N 1
ATOM 721 C CA . VAL A 1 95 ? -0.148 8.706 -18.186 1.00 88.94 95 VAL A CA 1
ATOM 722 C C . VAL A 1 95 ? -0.189 7.183 -18.094 1.00 88.94 95 VAL A C 1
ATOM 724 O O . VAL A 1 95 ? 0.833 6.536 -17.877 1.00 88.94 95 VAL A O 1
ATOM 727 N N . LEU A 1 96 ? -1.359 6.590 -18.333 1.00 90.25 96 LEU A N 1
ATOM 728 C CA . LEU A 1 96 ? -1.522 5.138 -18.333 1.00 90.25 96 LEU A CA 1
ATOM 729 C C . LEU A 1 96 ? -0.870 4.480 -19.565 1.00 90.25 96 LEU A C 1
ATOM 731 O O . LEU A 1 96 ? -0.772 3.255 -19.637 1.00 90.25 96 LEU A O 1
ATOM 735 N N . GLY A 1 97 ? -0.428 5.263 -20.558 1.00 89.56 97 GLY A N 1
ATOM 736 C CA . GLY A 1 97 ? 0.122 4.747 -21.811 1.00 89.56 97 GLY A CA 1
ATOM 737 C C . GLY A 1 97 ? -0.906 3.922 -22.591 1.00 89.56 97 GLY A C 1
ATOM 738 O O . GLY A 1 97 ? -0.584 2.860 -23.139 1.00 89.56 97 GLY A O 1
ATOM 739 N N . ARG A 1 98 ? -2.170 4.358 -22.584 1.00 86.88 98 ARG A N 1
ATOM 740 C CA . ARG A 1 98 ? -3.312 3.668 -23.201 1.00 86.88 98 ARG A CA 1
ATOM 741 C C . ARG A 1 98 ? -4.118 4.624 -24.074 1.00 86.88 98 ARG A C 1
ATOM 743 O O . ARG A 1 98 ? -3.986 5.838 -24.009 1.00 86.88 98 ARG A O 1
ATOM 750 N N . GLY A 1 99 ? -4.964 4.061 -24.934 1.00 91.19 99 GLY A N 1
ATOM 751 C CA . GLY A 1 99 ? -5.978 4.865 -25.616 1.00 91.19 99 GLY A CA 1
ATOM 752 C C . GLY A 1 99 ? -7.049 5.324 -24.627 1.00 91.19 99 GLY A C 1
ATOM 753 O O . GLY A 1 99 ? -7.294 4.642 -23.635 1.00 91.19 99 GLY A O 1
ATOM 754 N N . ARG A 1 100 ? -7.744 6.424 -24.942 1.00 95.81 100 ARG A N 1
ATOM 755 C CA . ARG A 1 100 ? -8.867 6.936 -24.133 1.00 95.81 100 ARG A CA 1
ATOM 756 C C . ARG A 1 100 ? -9.925 5.888 -23.816 1.00 95.81 100 ARG A C 1
ATOM 758 O O . ARG A 1 100 ? -10.577 5.980 -22.792 1.00 95.81 100 ARG A O 1
ATOM 765 N N . GLN A 1 101 ? -10.120 4.918 -24.704 1.00 97.56 101 GLN A N 1
ATOM 766 C CA . GLN A 1 101 ? -11.082 3.844 -24.515 1.00 97.56 101 GLN A CA 1
ATOM 767 C C . GLN A 1 101 ? -10.369 2.519 -24.244 1.00 97.56 101 GLN A C 1
ATOM 769 O O . GLN A 1 101 ? -9.595 2.034 -25.087 1.00 97.56 101 GLN A O 1
ATOM 774 N N . LEU A 1 102 ? -10.717 1.903 -23.118 1.00 96.69 102 LEU A N 1
ATOM 775 C CA . LEU A 1 102 ? -10.367 0.533 -22.770 1.00 96.69 102 LEU A CA 1
ATOM 776 C C . LEU A 1 102 ? -11.641 -0.313 -22.671 1.00 96.69 102 LEU A C 1
ATOM 778 O O . LEU A 1 102 ? -12.500 -0.068 -21.830 1.00 96.69 102 LEU A O 1
ATOM 782 N N . VAL A 1 103 ? -11.747 -1.311 -23.540 1.00 97.75 103 VAL A N 1
ATOM 783 C CA . VAL A 1 103 ? -12.788 -2.340 -23.514 1.00 97.75 103 VAL A CA 1
ATOM 784 C C . VAL A 1 103 ? -12.198 -3.583 -22.854 1.00 97.75 103 VAL A C 1
ATOM 786 O O . VAL A 1 103 ? -11.102 -4.011 -23.211 1.00 97.75 103 VAL A O 1
ATOM 789 N N . VAL A 1 104 ? -12.905 -4.148 -21.887 1.00 97.81 104 VAL A N 1
ATOM 790 C CA . VAL A 1 104 ? -12.471 -5.302 -21.102 1.00 97.81 104 VAL A CA 1
ATOM 791 C C . VAL A 1 104 ? -13.545 -6.371 -21.196 1.00 97.81 104 VAL A C 1
ATOM 793 O O . VAL A 1 104 ? -14.657 -6.175 -20.707 1.00 97.81 104 VAL A O 1
ATOM 796 N N . ASP A 1 105 ? -13.211 -7.499 -21.813 1.00 98.12 105 ASP A N 1
ATOM 797 C CA . ASP A 1 105 ? -14.022 -8.710 -21.741 1.00 98.12 105 ASP A CA 1
ATOM 798 C C . ASP A 1 105 ? -13.626 -9.486 -20.483 1.00 98.12 105 ASP A C 1
ATOM 800 O O . ASP A 1 105 ? -12.463 -9.840 -20.305 1.00 98.12 105 ASP A O 1
ATOM 804 N N . PHE A 1 106 ? -14.574 -9.735 -19.588 1.00 97.25 106 PHE A N 1
ATOM 805 C CA . PHE A 1 106 ? -14.339 -10.417 -18.320 1.00 97.25 106 PHE A CA 1
ATOM 806 C C . PHE A 1 106 ? -14.612 -11.918 -18.457 1.00 97.25 106 PHE A C 1
ATOM 808 O O . PHE A 1 106 ? -15.763 -12.356 -18.492 1.00 97.25 106 PHE A O 1
ATOM 815 N N . GLU A 1 107 ? -13.544 -12.715 -18.484 1.00 97.62 107 GLU A N 1
ATOM 816 C CA . GLU A 1 107 ? -13.574 -14.180 -18.412 1.00 97.62 107 GLU A CA 1
ATOM 817 C C . GLU A 1 107 ? -13.278 -14.631 -16.974 1.00 97.62 107 GLU A C 1
ATOM 819 O O . GLU A 1 107 ? -12.292 -15.304 -16.681 1.00 97.62 107 GLU A O 1
ATOM 824 N N . VAL A 1 108 ? -14.141 -14.210 -16.052 1.00 92.06 108 VAL A N 1
ATOM 825 C CA . VAL A 1 108 ? -14.056 -14.533 -14.623 1.00 92.06 108 VAL A CA 1
ATOM 826 C C . VAL A 1 108 ? -15.382 -15.113 -14.132 1.00 92.06 108 VAL A C 1
ATOM 828 O O . VAL A 1 108 ? -16.427 -14.902 -14.764 1.00 92.06 108 VAL A O 1
ATOM 831 N N . PRO A 1 109 ? -15.395 -15.831 -12.997 1.00 91.94 109 PRO A N 1
ATOM 832 C CA . PRO A 1 109 ? -16.633 -16.191 -12.326 1.00 91.94 109 PRO A CA 1
ATOM 833 C C . PRO A 1 109 ? -17.552 -14.978 -12.129 1.00 91.94 109 PRO A C 1
ATOM 835 O O . PRO A 1 109 ? -17.122 -13.882 -11.778 1.00 91.94 109 PRO A O 1
ATOM 838 N N . LYS A 1 110 ? -18.864 -15.182 -12.300 1.00 90.69 110 LYS A N 1
ATOM 839 C CA . LYS A 1 110 ? -19.869 -14.112 -12.159 1.00 90.69 110 LYS A CA 1
ATOM 840 C C . LYS A 1 110 ? -19.786 -13.386 -10.808 1.00 90.69 110 LYS A C 1
ATOM 842 O O . LYS A 1 110 ? -20.081 -12.199 -10.741 1.00 90.69 110 LYS A O 1
ATOM 847 N N . GLN A 1 111 ? -19.429 -14.105 -9.745 1.00 88.06 111 GLN A N 1
ATOM 848 C CA . GLN A 1 111 ? -19.292 -13.550 -8.396 1.00 88.06 111 GLN A CA 1
ATOM 849 C C . GLN A 1 111 ? -18.140 -12.543 -8.315 1.00 88.06 111 GLN A C 1
ATOM 851 O O . GLN A 1 111 ? -18.323 -11.467 -7.755 1.00 88.06 111 GLN A O 1
ATOM 856 N N . ASP A 1 112 ? -17.015 -12.845 -8.956 1.00 85.50 112 ASP A N 1
ATOM 857 C CA . ASP A 1 112 ? -15.826 -11.991 -8.982 1.00 85.50 112 ASP A CA 1
ATOM 858 C C . ASP A 1 112 ? -16.088 -10.717 -9.791 1.00 85.50 112 ASP A C 1
ATOM 860 O O . ASP A 1 112 ? -15.771 -9.613 -9.350 1.00 85.50 112 ASP A O 1
ATOM 864 N N . LEU A 1 113 ? -16.790 -10.843 -10.924 1.00 92.25 113 LEU A N 1
ATOM 865 C CA . LEU A 1 113 ? -17.242 -9.683 -11.697 1.00 92.25 113 LEU A CA 1
ATOM 866 C C . LEU A 1 113 ? -18.204 -8.794 -10.891 1.00 92.25 113 LEU A C 1
ATOM 868 O O . LEU A 1 113 ? -18.099 -7.571 -10.937 1.00 92.25 113 LEU A O 1
ATOM 872 N N . GLN A 1 114 ? -19.133 -9.388 -10.137 1.00 88.75 114 GLN A N 1
ATOM 873 C CA . GLN A 1 114 ? -20.046 -8.635 -9.268 1.00 88.75 114 GLN A CA 1
ATOM 874 C C . GLN A 1 114 ? -19.308 -7.937 -8.124 1.00 88.75 114 GLN A C 1
ATOM 876 O O . GLN A 1 114 ? -19.652 -6.806 -7.775 1.00 88.75 114 GLN A O 1
ATOM 881 N N . LEU A 1 115 ? -18.303 -8.600 -7.549 1.00 88.19 115 LEU A N 1
ATOM 882 C CA . LEU A 1 115 ? -17.457 -8.039 -6.506 1.00 88.19 115 LEU A CA 1
ATOM 883 C C . LEU A 1 115 ? -16.683 -6.829 -7.035 1.00 88.19 115 LEU A C 1
ATOM 885 O O . LEU A 1 115 ? -16.781 -5.751 -6.450 1.00 88.19 115 LEU A O 1
ATOM 889 N N . PHE A 1 116 ? -16.016 -6.983 -8.180 1.00 93.75 116 PHE A N 1
ATOM 890 C CA . PHE A 1 116 ? -15.323 -5.899 -8.870 1.00 93.75 116 PHE A CA 1
ATOM 891 C C . PHE A 1 116 ? -16.254 -4.719 -9.169 1.00 93.75 116 PHE A C 1
ATOM 893 O O . PHE A 1 116 ? -15.943 -3.590 -8.814 1.00 93.75 11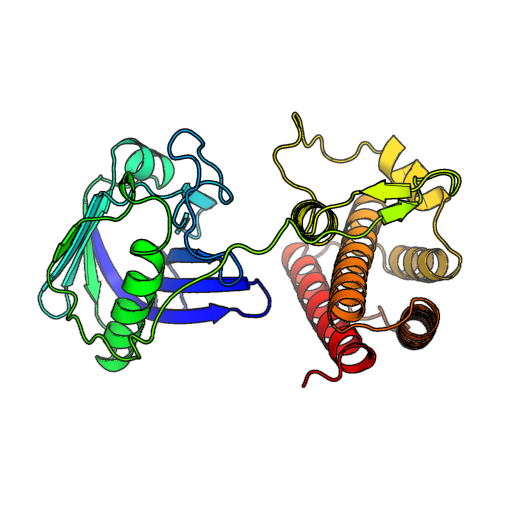6 PHE A O 1
ATOM 900 N N . GLN A 1 117 ? -17.428 -4.963 -9.762 1.00 93.38 117 GLN A N 1
ATOM 901 C CA . GLN A 1 117 ? -18.396 -3.905 -10.085 1.00 93.38 117 GLN A CA 1
ATOM 902 C C . GLN A 1 117 ? -18.868 -3.129 -8.849 1.00 93.38 117 GLN A C 1
ATOM 904 O O . GLN A 1 117 ? -19.052 -1.912 -8.922 1.00 93.38 117 GLN A O 1
ATOM 909 N N . ARG A 1 118 ? -19.074 -3.820 -7.719 1.00 90.81 118 ARG A N 1
ATOM 910 C CA . ARG A 1 118 ? -19.446 -3.186 -6.449 1.00 90.81 118 ARG A CA 1
ATOM 911 C C . ARG A 1 118 ? -18.324 -2.285 -5.941 1.00 90.81 118 ARG A C 1
ATOM 913 O O . ARG A 1 118 ? -18.573 -1.106 -5.716 1.00 90.81 118 ARG A O 1
ATOM 920 N N . PHE A 1 119 ? -17.118 -2.832 -5.798 1.00 92.19 119 PHE A N 1
ATOM 921 C CA . PHE A 1 119 ? -15.974 -2.081 -5.283 1.00 92.19 119 PHE A CA 1
ATOM 922 C C . PHE A 1 119 ? -15.623 -0.918 -6.202 1.00 92.19 119 PHE A C 1
ATOM 924 O O . PHE A 1 119 ? -15.476 0.198 -5.730 1.00 92.19 119 PHE A O 1
ATOM 931 N N . LEU A 1 120 ? -15.609 -1.132 -7.520 1.00 95.00 120 LEU A N 1
ATOM 932 C CA . LEU A 1 120 ? -15.328 -0.078 -8.491 1.00 95.00 120 LEU A CA 1
ATOM 933 C C . LEU A 1 120 ? -16.285 1.094 -8.315 1.00 95.00 120 LEU A C 1
ATOM 935 O O . LEU A 1 120 ? -15.850 2.238 -8.319 1.00 95.00 120 LEU A O 1
ATOM 939 N N . LYS A 1 121 ? -17.582 0.814 -8.146 1.00 91.69 121 LYS A N 1
ATOM 940 C CA . LYS A 1 121 ? -18.568 1.858 -7.878 1.00 91.69 121 LYS A CA 1
ATOM 941 C C . LYS A 1 121 ? -18.216 2.615 -6.599 1.00 91.69 121 LYS A C 1
ATOM 943 O O . LYS A 1 121 ? -18.160 3.834 -6.642 1.00 91.69 121 LYS A O 1
ATOM 948 N N . GLU A 1 122 ? -17.974 1.905 -5.500 1.00 89.44 122 GLU A N 1
ATOM 949 C CA . GLU A 1 122 ? -17.624 2.521 -4.216 1.00 89.44 122 GLU A CA 1
ATOM 950 C C . GLU A 1 122 ? -16.342 3.358 -4.290 1.00 89.44 122 GLU A C 1
ATOM 952 O O . GLU A 1 122 ? -16.283 4.394 -3.638 1.00 89.44 122 GLU A O 1
ATOM 957 N N . VAL A 1 123 ? -15.359 2.957 -5.105 1.00 90.44 123 VAL A N 1
ATOM 958 C CA . VAL A 1 123 ? -14.158 3.754 -5.388 1.00 90.44 123 VAL A CA 1
ATOM 959 C C . VAL A 1 123 ? -14.518 5.030 -6.143 1.00 90.44 123 VAL A C 1
ATOM 961 O O . VAL A 1 123 ? -14.225 6.128 -5.688 1.00 90.44 123 VAL A O 1
ATOM 964 N N . VAL A 1 124 ? -15.155 4.904 -7.310 1.00 90.44 124 VAL A N 1
ATOM 965 C CA . VAL A 1 124 ? -15.223 6.016 -8.273 1.00 90.44 124 VAL A CA 1
ATOM 966 C C . VAL A 1 124 ? -16.366 6.996 -8.020 1.00 90.44 124 VAL A C 1
ATOM 968 O O . VAL A 1 124 ? -16.405 8.054 -8.641 1.00 90.44 124 VAL A O 1
ATOM 971 N N . THR A 1 125 ? -17.320 6.662 -7.145 1.00 87.19 125 THR A N 1
ATOM 972 C CA . THR A 1 125 ? -18.388 7.594 -6.732 1.00 87.19 125 THR A CA 1
ATOM 973 C C . THR A 1 125 ? -18.064 8.379 -5.471 1.00 87.19 125 THR A C 1
ATOM 975 O O . THR A 1 125 ? -18.917 9.125 -4.995 1.00 87.19 125 THR A O 1
ATOM 978 N N . TRP A 1 126 ? -16.881 8.177 -4.903 1.00 78.06 126 TRP A N 1
ATOM 979 C CA . TRP A 1 126 ? -16.427 8.886 -3.718 1.00 78.06 126 TRP A CA 1
ATOM 980 C C . TRP A 1 126 ? -15.545 10.073 -4.126 1.00 78.06 126 TRP A C 1
ATOM 982 O O . TRP A 1 126 ? -14.859 9.982 -5.135 1.00 78.06 126 TRP A O 1
ATOM 992 N N . GLY A 1 127 ? -15.579 11.177 -3.375 1.00 72.06 127 GLY A N 1
ATOM 993 C CA . GLY A 1 127 ? -14.739 12.359 -3.597 1.00 72.06 127 GLY A CA 1
ATOM 994 C C . GLY A 1 127 ? -15.350 13.493 -4.435 1.00 72.06 127 GLY A C 1
ATOM 995 O O . GLY A 1 127 ? -16.562 13.714 -4.434 1.00 72.06 127 GLY A O 1
ATOM 996 N N . VAL A 1 128 ? -14.490 14.262 -5.115 1.00 74.69 128 VAL A N 1
ATOM 997 C CA . VAL A 1 128 ? -14.823 15.504 -5.829 1.00 74.69 128 VAL A CA 1
ATOM 998 C C . VAL A 1 128 ? -15.913 15.275 -6.891 1.00 74.69 128 VAL A C 1
ATOM 1000 O O . VAL A 1 128 ? -15.680 14.565 -7.874 1.00 74.69 128 VAL A O 1
ATOM 1003 N N . PRO A 1 129 ? -17.079 15.948 -6.798 1.00 79.81 129 PRO A N 1
ATOM 1004 C CA . PRO A 1 129 ? -18.216 15.684 -7.683 1.00 79.81 129 PRO A CA 1
ATOM 1005 C C . PRO A 1 129 ? -17.930 15.806 -9.186 1.00 79.81 129 PRO A C 1
ATOM 1007 O O . PRO A 1 129 ? -18.557 15.119 -9.988 1.00 79.81 129 PRO A O 1
ATOM 1010 N N . SER A 1 130 ? -16.993 16.671 -9.589 1.00 79.75 130 SER A N 1
ATOM 1011 C CA . SER A 1 130 ? -16.612 16.861 -10.996 1.00 79.75 130 SER A CA 1
ATOM 1012 C C . SER A 1 130 ? -15.764 15.722 -11.576 1.00 79.75 130 SER A C 1
ATOM 1014 O O . SER A 1 130 ? -15.579 15.675 -12.791 1.00 79.75 130 SER A O 1
ATOM 1016 N N . GLN A 1 131 ? -15.253 14.823 -10.735 1.00 81.75 131 GLN A N 1
ATOM 1017 C CA . GLN A 1 131 ? -14.402 13.692 -11.118 1.00 81.75 131 GLN A CA 1
ATOM 1018 C C . GLN A 1 131 ? -15.124 12.344 -11.043 1.00 81.75 131 GLN A C 1
ATOM 1020 O O . GLN A 1 131 ? -14.564 11.321 -11.448 1.00 81.75 131 GLN A O 1
ATOM 1025 N N . ILE A 1 132 ? -16.360 12.343 -10.538 1.00 88.69 132 ILE A N 1
ATOM 1026 C CA . ILE A 1 132 ? -17.216 11.163 -10.527 1.00 88.69 132 ILE A CA 1
ATOM 1027 C C . ILE A 1 132 ? -17.582 10.835 -11.986 1.00 88.69 132 ILE A C 1
ATOM 1029 O O . ILE A 1 132 ? -18.236 11.646 -12.652 1.00 88.69 132 ILE A O 1
ATOM 1033 N N . PRO A 1 133 ? -17.183 9.661 -12.511 1.00 92.69 133 PRO A N 1
ATOM 1034 C CA . PRO A 1 133 ? -17.477 9.277 -13.881 1.00 92.69 133 PRO A CA 1
ATOM 1035 C C . PRO A 1 133 ? -18.971 9.034 -14.070 1.00 92.69 133 PRO A C 1
ATOM 1037 O O . PRO A 1 133 ? -19.702 8.645 -13.155 1.00 92.69 133 PRO A O 1
ATOM 1040 N N . GLN A 1 134 ? -19.424 9.144 -15.314 1.00 93.38 134 GLN A N 1
ATOM 1041 C CA . GLN A 1 134 ? -20.749 8.651 -15.676 1.00 93.38 134 GLN A CA 1
ATOM 1042 C C . GLN A 1 134 ? -20.786 7.122 -15.560 1.00 93.38 134 GLN A C 1
ATOM 1044 O O . GLN A 1 134 ? -19.979 6.430 -16.182 1.00 93.38 134 GLN A O 1
ATOM 1049 N N . LEU A 1 135 ? -21.739 6.587 -14.795 1.00 93.25 135 LEU A N 1
ATOM 1050 C CA . LEU A 1 135 ? -21.893 5.148 -14.579 1.00 93.25 135 LEU A CA 1
ATOM 1051 C C . LEU A 1 135 ? -23.114 4.604 -15.324 1.00 93.25 135 LEU A C 1
ATOM 1053 O O . LEU A 1 135 ? -24.253 4.923 -14.986 1.00 93.25 135 LEU A O 1
ATOM 1057 N N . ASN A 1 136 ? -22.880 3.726 -16.299 1.00 91.25 136 ASN A N 1
ATOM 1058 C CA . ASN A 1 136 ? -23.921 3.071 -17.091 1.00 91.25 136 ASN A CA 1
ATOM 1059 C C . ASN A 1 136 ? -23.880 1.547 -16.880 1.00 91.25 136 ASN A C 1
ATOM 1061 O O . ASN A 1 136 ? -22.828 0.924 -16.976 1.00 91.25 136 ASN A O 1
ATOM 1065 N N . GLY A 1 137 ? -25.019 0.910 -16.599 1.00 81.00 137 GLY A N 1
ATOM 1066 C CA . GLY A 1 137 ? -25.081 -0.556 -16.461 1.00 81.00 137 GLY A CA 1
ATOM 1067 C C . GLY A 1 137 ? -24.508 -1.134 -15.155 1.00 81.00 137 GLY A C 1
ATOM 1068 O O . GLY A 1 137 ? -24.479 -2.350 -14.995 1.00 81.00 137 GLY A O 1
ATOM 1069 N N . LEU A 1 138 ? -24.114 -0.294 -14.191 1.00 77.88 138 LEU A N 1
ATOM 1070 C CA . LEU A 1 138 ? -23.798 -0.701 -12.815 1.00 77.88 138 LEU A CA 1
ATOM 1071 C C . LEU A 1 138 ? -25.081 -0.659 -11.971 1.00 77.88 138 LEU A C 1
ATOM 1073 O O . LEU A 1 138 ? -25.611 0.415 -11.684 1.00 77.88 138 LEU A O 1
ATOM 1077 N N . ALA A 1 139 ? -25.628 -1.822 -11.605 1.00 57.81 139 ALA A N 1
ATOM 1078 C CA . ALA A 1 139 ? -26.903 -1.896 -10.889 1.00 57.81 139 ALA A CA 1
ATOM 1079 C C . ALA A 1 139 ? -26.836 -1.198 -9.515 1.00 57.81 139 ALA A C 1
ATOM 1081 O O . ALA A 1 139 ? -25.990 -1.500 -8.674 1.00 57.81 139 ALA A O 1
ATOM 1082 N N . ILE A 1 140 ? -27.772 -0.280 -9.259 1.00 42.59 140 ILE A N 1
ATOM 1083 C CA . ILE A 1 140 ? -27.936 0.388 -7.965 1.00 42.59 140 ILE A CA 1
ATOM 1084 C C . ILE A 1 140 ? -28.755 -0.533 -7.055 1.00 42.59 140 ILE A C 1
ATOM 1086 O O . ILE A 1 140 ? -29.968 -0.649 -7.209 1.00 42.59 140 ILE A O 1
ATOM 1090 N N . LYS A 1 141 ? -28.112 -1.172 -6.077 1.00 36.69 141 LYS A N 1
ATOM 1091 C CA . LYS A 1 141 ? -28.802 -1.565 -4.844 1.00 36.69 141 LYS A CA 1
ATOM 1092 C C . LYS A 1 141 ? -28.293 -0.683 -3.717 1.00 36.69 141 LYS A C 1
ATOM 1094 O O . LYS A 1 141 ? -27.265 -0.969 -3.119 1.00 36.69 141 LYS A O 1
ATOM 1099 N N . SER A 1 142 ? -29.011 0.408 -3.472 1.00 34.31 142 SER A N 1
ATOM 1100 C CA . SER A 1 142 ? -28.864 1.201 -2.256 1.00 34.31 142 SER A CA 1
ATOM 1101 C C . SER A 1 142 ? -29.351 0.359 -1.082 1.00 34.31 142 SER A C 1
ATOM 1103 O O . SER A 1 142 ? -30.494 -0.097 -1.074 1.00 34.31 142 SER A O 1
ATOM 1105 N N . SER A 1 143 ? -28.485 0.127 -0.107 1.00 31.95 143 SER A N 1
ATOM 1106 C CA . SER A 1 143 ? -28.864 -0.468 1.166 1.00 31.95 143 SER A CA 1
ATOM 1107 C C . SER A 1 143 ? -27.949 0.107 2.232 1.00 31.95 143 SER A C 1
ATOM 1109 O O . SER A 1 143 ? -26.858 -0.417 2.417 1.00 31.95 143 SER A O 1
ATOM 1111 N N . ILE A 1 144 ? -28.406 1.173 2.902 1.00 35.38 144 ILE A N 1
ATOM 1112 C CA . ILE A 1 144 ? -28.539 1.301 4.369 1.00 35.38 144 ILE A CA 1
ATOM 1113 C C . ILE A 1 144 ? -28.721 2.793 4.747 1.00 35.38 144 ILE A C 1
ATOM 1115 O O . ILE A 1 144 ? -27.837 3.609 4.544 1.00 35.38 144 ILE A O 1
ATOM 1119 N N . MET A 1 145 ? -29.913 3.070 5.300 1.00 32.09 145 MET A N 1
ATOM 1120 C CA . MET A 1 145 ? -30.292 4.068 6.324 1.00 32.09 145 MET A CA 1
ATOM 1121 C C . MET A 1 145 ? -30.094 5.578 6.064 1.00 32.09 145 MET A C 1
ATOM 1123 O O . MET A 1 145 ? -29.057 6.152 6.369 1.00 32.09 145 MET A O 1
ATOM 1127 N N . GLU A 1 146 ? -31.191 6.249 5.692 1.00 34.91 146 GLU A N 1
ATOM 1128 C CA . GLU A 1 146 ? -31.458 7.640 6.089 1.00 34.91 146 GLU A CA 1
ATOM 1129 C C . GLU A 1 146 ? -31.893 7.705 7.570 1.00 34.91 146 GLU A C 1
ATOM 1131 O O . GLU A 1 146 ? -32.770 6.951 8.001 1.00 34.91 146 GLU A O 1
ATOM 1136 N N . GLY A 1 147 ? -31.335 8.656 8.327 1.00 25.92 147 GLY A N 1
ATOM 1137 C CA . GLY A 1 147 ? -31.808 9.112 9.642 1.00 25.92 147 GLY A CA 1
ATOM 1138 C C . GLY A 1 147 ? -31.104 10.420 10.071 1.00 25.92 147 GLY A C 1
ATOM 1139 O O . GLY A 1 147 ? -29.982 10.645 9.631 1.00 25.92 147 GLY A O 1
ATOM 1140 N N . PRO A 1 148 ? -31.738 11.329 10.847 1.00 34.91 148 PRO A N 1
ATOM 1141 C CA . PRO A 1 148 ? -31.674 12.769 10.557 1.00 34.91 148 PRO A CA 1
ATOM 1142 C C . PRO A 1 148 ? -30.834 13.654 11.512 1.00 34.91 148 PRO A C 1
ATOM 1144 O O . PRO A 1 148 ? -30.946 13.549 12.724 1.00 34.91 148 PRO A O 1
ATOM 1147 N N . ASN A 1 149 ? -30.122 14.609 10.895 1.00 31.98 149 ASN A N 1
ATOM 1148 C CA . ASN A 1 149 ? -29.908 16.048 11.186 1.00 31.98 149 ASN A CA 1
ATOM 1149 C C . ASN A 1 149 ? -29.412 16.614 12.556 1.00 31.98 149 ASN A C 1
ATOM 1151 O O . ASN A 1 149 ? -29.919 16.303 13.628 1.00 31.98 149 ASN A O 1
ATOM 1155 N N . THR A 1 150 ? -28.568 17.657 12.402 1.00 36.97 150 THR A N 1
ATOM 1156 C CA . THR A 1 150 ? -28.202 18.828 13.252 1.00 36.97 150 THR A CA 1
ATOM 1157 C C . THR A 1 150 ? -27.337 18.680 14.520 1.00 36.97 150 THR A C 1
ATOM 1159 O O . THR A 1 150 ? -27.858 18.332 15.571 1.00 36.97 150 THR A O 1
ATOM 1162 N N . GLN A 1 151 ? -26.072 19.145 14.495 1.00 26.55 151 GLN A N 1
ATOM 1163 C CA . GLN A 1 151 ? -25.582 20.492 14.904 1.00 26.55 151 GLN A CA 1
ATOM 1164 C C . GLN A 1 151 ? -24.034 20.593 14.760 1.00 26.55 151 GLN A C 1
ATOM 1166 O O . GLN A 1 151 ? -23.385 19.555 14.671 1.00 26.55 151 GLN A O 1
ATOM 1171 N N . PRO A 1 152 ? -23.437 21.806 14.679 1.00 35.16 152 PRO A N 1
ATOM 1172 C CA . PRO A 1 152 ? -22.028 21.995 14.321 1.00 35.16 152 PRO A CA 1
ATOM 1173 C C . PRO A 1 152 ? -21.109 21.821 15.538 1.00 35.16 152 PRO A C 1
ATOM 1175 O O . PRO A 1 152 ? -21.253 22.551 16.519 1.00 35.16 152 PRO A O 1
ATOM 1178 N N . ASN A 1 153 ? -20.160 20.888 15.462 1.00 31.39 153 ASN A N 1
ATOM 1179 C CA . ASN A 1 153 ? -19.109 20.762 16.469 1.00 31.39 153 ASN A CA 1
ATOM 1180 C C . ASN A 1 153 ? -17.951 21.709 16.131 1.00 31.39 153 ASN A C 1
ATOM 1182 O O . ASN A 1 153 ? -17.505 21.796 14.988 1.00 31.39 153 ASN A O 1
ATOM 1186 N N . GLU A 1 154 ? -17.523 22.461 17.143 1.00 31.09 154 GLU A N 1
ATOM 1187 C CA . GLU A 1 154 ? -16.301 23.267 17.147 1.00 31.09 154 GLU A CA 1
ATOM 1188 C C . GLU A 1 154 ? -15.079 22.403 16.779 1.00 31.09 154 GLU A C 1
ATOM 1190 O O . GLU A 1 154 ? -15.098 21.198 17.036 1.00 31.09 154 GLU A O 1
ATOM 1195 N N . PRO A 1 155 ? -14.018 22.980 16.183 1.00 32.78 155 PRO A N 1
ATOM 1196 C CA . PRO A 1 155 ? -12.869 22.203 15.732 1.00 32.78 155 PRO A CA 1
ATOM 1197 C C . PRO A 1 155 ? -12.190 21.495 16.912 1.00 32.78 155 PRO A C 1
ATOM 1199 O O . PRO A 1 155 ? -11.675 22.140 17.828 1.00 32.78 155 PRO A O 1
ATOM 1202 N N . GLU A 1 156 ? -12.183 20.162 16.875 1.00 33.97 156 GLU A N 1
ATOM 1203 C CA . GLU A 1 156 ? -11.428 19.331 17.807 1.00 33.97 156 GLU A CA 1
ATOM 1204 C C . GLU A 1 156 ? -9.930 19.398 17.475 1.00 33.97 156 GLU A C 1
ATOM 1206 O O . GLU A 1 156 ? -9.498 19.193 16.343 1.00 33.97 156 GLU A O 1
ATOM 1211 N N . GLY A 1 157 ? -9.114 19.683 18.485 1.00 36.41 157 GLY A N 1
ATOM 1212 C CA . GLY A 1 157 ? -7.665 19.537 18.431 1.00 36.41 157 GLY A CA 1
ATOM 1213 C C . GLY A 1 157 ? -7.056 19.726 19.815 1.00 36.41 157 GLY A C 1
ATOM 1214 O O . GLY A 1 157 ? -7.659 20.341 20.699 1.00 36.41 157 GLY A O 1
ATOM 1215 N N . ILE A 1 158 ? -5.874 19.150 20.037 1.00 32.50 158 ILE A N 1
ATOM 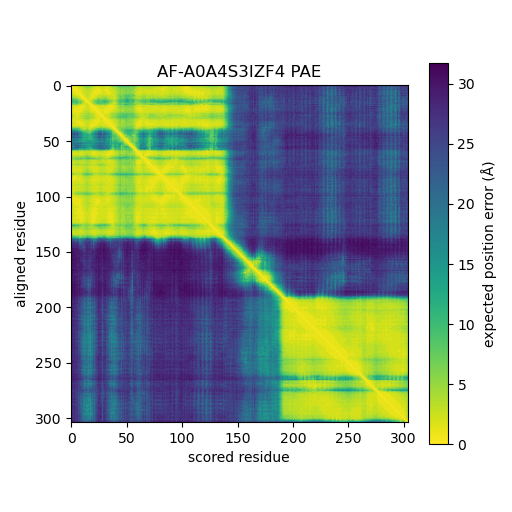1216 C CA . ILE A 1 158 ? -5.219 19.118 21.351 1.00 32.50 158 ILE A CA 1
ATOM 1217 C C . ILE A 1 158 ? -3.866 19.824 21.250 1.00 32.50 158 ILE A C 1
ATOM 1219 O O . ILE A 1 158 ? -3.119 19.647 20.290 1.00 32.50 158 ILE A O 1
ATOM 1223 N N . GLY A 1 159 ? -3.537 20.637 22.254 1.00 28.84 159 GLY A N 1
ATOM 1224 C CA . GLY A 1 159 ? -2.228 21.274 22.348 1.00 28.84 159 GLY A CA 1
ATOM 1225 C C . GLY A 1 159 ? -1.121 20.257 22.651 1.00 28.84 159 GLY A C 1
ATOM 1226 O O . GLY A 1 159 ? -1.190 19.537 23.648 1.00 28.84 159 GLY A O 1
ATOM 1227 N N . ALA A 1 160 ? -0.080 20.242 21.826 1.00 38.28 160 ALA A N 1
ATOM 1228 C CA . ALA A 1 160 ? 1.168 19.514 22.031 1.00 38.28 160 ALA A CA 1
ATOM 1229 C C . ALA A 1 160 ? 2.304 20.502 22.330 1.00 38.28 160 ALA A C 1
ATOM 1231 O O . ALA A 1 160 ? 2.271 21.633 21.866 1.00 38.28 160 ALA A O 1
ATOM 1232 N N . LEU A 1 161 ? 3.304 20.116 23.120 1.00 30.09 161 LEU A N 1
ATOM 1233 C CA . LEU A 1 161 ? 4.465 20.982 23.352 1.00 30.09 161 LEU A CA 1
ATOM 1234 C C . LEU A 1 161 ? 5.344 21.045 22.090 1.00 30.09 161 LEU A C 1
ATOM 1236 O O . LEU A 1 161 ? 5.458 20.047 21.383 1.00 30.09 161 LEU A O 1
ATOM 1240 N N . ASP A 1 162 ? 5.945 22.202 21.811 1.00 40.38 162 ASP A N 1
ATOM 1241 C CA . ASP A 1 162 ? 6.929 22.362 20.736 1.00 40.38 162 ASP A CA 1
ATOM 1242 C C . ASP A 1 162 ? 8.188 21.501 20.954 1.00 40.38 162 ASP A C 1
ATOM 1244 O O . ASP A 1 162 ? 8.393 20.913 22.017 1.00 40.38 162 ASP A O 1
ATOM 1248 N N . ASP A 1 163 ? 9.063 21.449 19.947 1.00 39.25 163 ASP A N 1
ATOM 1249 C CA . ASP A 1 163 ? 10.248 20.575 19.909 1.00 39.25 163 ASP A CA 1
ATOM 1250 C C . ASP A 1 163 ? 11.267 20.841 21.044 1.00 39.25 163 ASP A C 1
ATOM 1252 O O . ASP A 1 163 ? 12.239 20.100 21.202 1.00 39.25 163 ASP A O 1
ATOM 1256 N N . ARG A 1 164 ? 11.058 21.899 21.846 1.00 34.25 164 ARG A N 1
ATOM 1257 C CA . ARG A 1 164 ? 11.856 22.260 23.032 1.00 34.25 164 ARG A CA 1
ATOM 1258 C C . ARG A 1 164 ? 11.129 22.019 24.357 1.00 34.25 164 ARG A C 1
ATOM 1260 O O . ARG A 1 164 ? 11.784 22.022 25.395 1.00 34.25 164 ARG A O 1
ATOM 1267 N N . GLY A 1 165 ? 9.822 21.762 24.330 1.00 32.41 165 GLY A N 1
ATOM 1268 C CA . GLY A 1 165 ? 9.016 21.478 25.514 1.00 32.41 165 GLY A CA 1
ATOM 1269 C C . GLY A 1 165 ? 8.463 22.713 26.233 1.00 32.41 165 GLY A C 1
ATOM 1270 O O . GLY A 1 165 ? 7.952 22.560 27.343 1.00 32.41 165 GLY A O 1
ATOM 1271 N N . ASP A 1 166 ? 8.545 23.910 25.639 1.00 29.75 166 ASP A N 1
ATOM 1272 C CA . ASP A 1 166 ? 8.312 25.179 26.351 1.00 29.75 166 ASP A CA 1
ATOM 1273 C C . ASP A 1 166 ? 6.957 25.841 26.014 1.00 29.75 166 ASP A C 1
ATOM 1275 O O . ASP A 1 166 ? 6.440 26.638 26.809 1.00 29.75 166 ASP A O 1
ATOM 1279 N N . HIS A 1 167 ? 6.328 25.495 24.881 1.00 29.39 167 HIS A N 1
ATOM 1280 C CA . HIS A 1 167 ? 5.063 26.107 24.441 1.00 29.39 167 HIS A CA 1
ATOM 1281 C C . HIS A 1 167 ? 4.052 25.108 23.860 1.00 29.39 167 HIS A C 1
ATOM 1283 O O . HIS A 1 167 ? 4.408 24.255 23.057 1.00 29.39 167 HIS A O 1
ATOM 1289 N N . LEU A 1 168 ? 2.768 25.249 24.226 1.00 29.36 168 LEU A N 1
ATOM 1290 C CA . LEU A 1 168 ? 1.638 24.493 23.661 1.00 29.36 168 LEU A CA 1
ATOM 1291 C C . LEU A 1 168 ? 1.317 24.980 22.232 1.00 29.36 168 LEU A C 1
ATOM 1293 O O . LEU A 1 168 ? 0.795 26.079 22.049 1.00 29.36 168 LEU A O 1
ATOM 1297 N N . LYS A 1 169 ? 1.600 24.148 21.231 1.00 36.62 169 LYS A N 1
ATOM 1298 C CA . LYS A 1 169 ? 1.254 24.286 19.814 1.00 36.62 169 LYS A CA 1
ATOM 1299 C C . LYS A 1 169 ? 0.067 23.376 19.477 1.00 36.62 169 LYS A C 1
ATOM 1301 O O . LYS A 1 169 ? 0.049 22.200 19.821 1.00 36.62 169 LYS A O 1
ATOM 1306 N N . PHE A 1 170 ? -0.944 23.927 18.817 1.00 38.78 170 PHE A N 1
ATOM 1307 C CA . PHE A 1 170 ? -2.077 23.160 18.299 1.00 38.78 170 PHE A CA 1
ATOM 1308 C C . PHE A 1 170 ? -1.599 22.294 17.125 1.00 38.78 170 PHE A C 1
ATOM 1310 O O . PHE A 1 170 ? -1.002 22.834 16.192 1.00 38.78 170 PHE A O 1
ATOM 1317 N N . ILE A 1 171 ? -1.817 20.979 17.194 1.00 41.12 171 ILE A N 1
ATOM 1318 C CA . ILE A 1 171 ? -1.502 20.030 16.117 1.00 41.12 171 ILE A CA 1
ATOM 1319 C C . ILE A 1 171 ? -2.814 19.335 15.748 1.00 41.12 171 ILE A C 1
ATOM 1321 O O . ILE A 1 171 ? -3.424 18.696 16.608 1.00 41.12 171 ILE A O 1
ATOM 1325 N N . SER A 1 172 ? -3.280 19.517 14.508 1.00 42.88 172 SER A N 1
ATOM 1326 C CA . SER A 1 172 ? -4.507 18.870 14.024 1.00 42.88 172 SER A CA 1
ATOM 1327 C C . SER A 1 172 ? -4.267 17.383 13.745 1.00 42.88 172 SER A C 1
ATOM 1329 O O . SER A 1 172 ? -3.127 16.953 13.553 1.00 42.88 172 SER A O 1
ATOM 1331 N N . GLN A 1 173 ? -5.336 16.585 13.717 1.00 43.00 173 GLN A N 1
ATOM 1332 C CA . GLN A 1 173 ? -5.255 15.169 13.341 1.00 43.00 173 GLN A CA 1
ATOM 1333 C C . GLN A 1 173 ? -4.618 15.010 11.942 1.00 43.00 173 GLN A C 1
ATOM 1335 O O . GLN A 1 173 ? -3.707 14.211 11.768 1.00 43.00 173 GLN A O 1
ATOM 1340 N N . GLU A 1 174 ? -4.917 15.935 11.024 1.00 41.44 174 GLU A N 1
ATOM 1341 C CA . GLU A 1 174 ? -4.309 16.039 9.687 1.00 41.44 174 GLU A CA 1
ATOM 1342 C C . GLU A 1 174 ? -2.781 16.262 9.698 1.00 41.44 174 GLU A C 1
ATOM 1344 O O . GLU A 1 174 ? -2.110 16.015 8.695 1.00 41.44 174 GLU A O 1
ATOM 1349 N N . GLN A 1 175 ? -2.207 16.798 10.784 1.00 41.69 175 GLN A N 1
ATOM 1350 C CA . GLN A 1 175 ? -0.752 16.886 10.962 1.00 41.69 175 GLN A CA 1
ATOM 1351 C C . GLN A 1 175 ? -0.164 15.587 11.521 1.00 41.69 175 GLN A C 1
ATOM 1353 O O . GLN A 1 175 ? 0.943 15.220 11.138 1.00 41.69 175 GLN A O 1
ATOM 1358 N N . LEU A 1 176 ? -0.894 14.882 12.391 1.00 40.16 176 LEU A N 1
ATOM 1359 C CA . LEU A 1 176 ? -0.495 13.564 12.896 1.00 40.16 176 LEU A CA 1
ATOM 1360 C C . LEU A 1 176 ? -0.494 12.514 11.778 1.00 40.16 176 LEU A C 1
ATOM 1362 O O . LEU A 1 176 ? 0.443 11.718 11.696 1.00 40.16 176 LEU A O 1
ATOM 1366 N N . ASP A 1 177 ? -1.478 12.573 10.883 1.00 44.12 177 ASP A N 1
ATOM 1367 C CA . ASP A 1 177 ? -1.605 11.656 9.748 1.00 44.12 177 ASP A CA 1
ATOM 1368 C C . ASP A 1 177 ? -0.524 11.930 8.682 1.00 44.12 177 ASP A C 1
ATOM 1370 O O . ASP A 1 177 ? 0.046 10.996 8.116 1.00 44.12 177 ASP A O 1
ATOM 1374 N N . ARG A 1 178 ? -0.115 13.201 8.520 1.00 44.75 178 ARG A N 1
ATOM 1375 C CA . ARG A 1 178 ? 1.039 13.620 7.694 1.00 44.75 178 ARG A CA 1
ATOM 1376 C C . ARG A 1 178 ? 2.390 13.121 8.212 1.00 44.75 178 ARG A C 1
ATOM 1378 O O . ARG A 1 178 ? 3.329 12.981 7.434 1.00 44.75 178 ARG A O 1
ATOM 1385 N N . GLU A 1 179 ? 2.521 12.926 9.523 1.00 40.16 179 GLU A N 1
ATOM 1386 C CA . GLU A 1 179 ? 3.796 12.594 10.175 1.00 40.16 179 GLU A CA 1
ATOM 1387 C C . GLU A 1 179 ? 3.959 11.100 10.498 1.00 40.16 179 GLU A C 1
ATOM 1389 O O . GLU A 1 179 ? 5.076 10.656 10.793 1.00 40.16 179 GLU A O 1
ATOM 1394 N N . GLY A 1 180 ? 2.878 10.316 10.471 1.00 34.91 180 GLY A N 1
ATOM 1395 C CA . GLY A 1 180 ? 2.921 8.891 10.795 1.00 34.91 180 GLY A CA 1
ATOM 1396 C C . GLY A 1 180 ? 2.998 7.946 9.590 1.00 34.91 180 GLY A C 1
ATOM 1397 O O . GLY A 1 180 ? 3.420 6.804 9.755 1.00 34.91 180 GLY A O 1
ATOM 1398 N N . GLY A 1 181 ? 2.629 8.379 8.382 1.00 42.00 181 GLY A N 1
ATOM 1399 C CA . GLY A 1 181 ? 2.387 7.482 7.243 1.00 42.00 181 GLY A CA 1
ATOM 1400 C C . GLY A 1 181 ? 3.350 7.659 6.082 1.00 42.00 181 GLY A C 1
ATOM 1401 O O . GLY A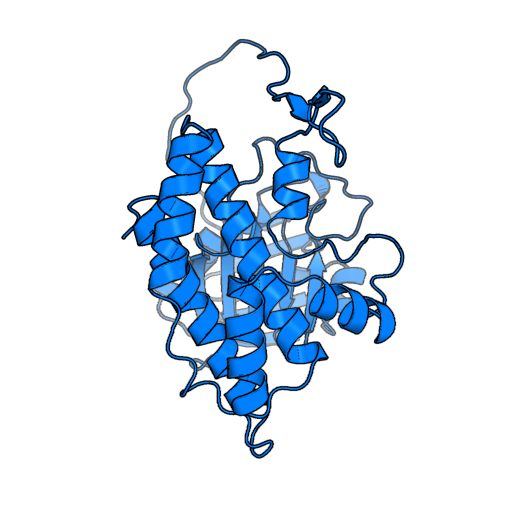 1 181 ? 2.891 7.942 4.990 1.00 42.00 181 GLY A O 1
ATOM 1402 N N . ASN A 1 182 ? 4.661 7.486 6.298 1.00 30.94 182 ASN A N 1
ATOM 1403 C CA . ASN A 1 182 ? 5.707 7.891 5.340 1.00 30.94 182 ASN A CA 1
ATOM 1404 C C . ASN A 1 182 ? 5.642 9.403 5.004 1.00 30.94 182 ASN A C 1
ATOM 1406 O O . ASN A 1 182 ? 4.588 10.028 5.070 1.00 30.94 182 ASN A O 1
ATOM 1410 N N . PRO A 1 183 ? 6.776 10.068 4.729 1.00 29.25 183 PRO A N 1
ATOM 1411 C CA . PRO A 1 183 ? 6.735 11.492 4.428 1.00 29.25 183 PRO A CA 1
ATOM 1412 C C . PRO A 1 183 ? 5.950 11.740 3.123 1.00 29.25 183 PRO A C 1
ATOM 1414 O O . PRO A 1 183 ? 6.009 10.908 2.216 1.00 29.25 183 PRO A O 1
ATOM 1417 N N . PRO A 1 184 ? 5.234 12.873 3.010 1.00 31.50 184 PRO A N 1
ATOM 1418 C CA . PRO A 1 184 ? 4.606 13.288 1.762 1.00 31.50 184 PRO A CA 1
ATOM 1419 C C . PRO A 1 184 ? 5.689 13.533 0.704 1.00 31.50 184 PRO A C 1
ATOM 1421 O O . PRO A 1 184 ? 6.658 14.245 0.971 1.00 31.50 184 PRO A O 1
ATOM 1424 N N . ASP A 1 185 ? 5.501 13.000 -0.504 1.00 34.75 185 ASP A N 1
ATOM 1425 C CA . ASP A 1 185 ? 6.398 13.260 -1.644 1.00 34.75 185 ASP A CA 1
ATOM 1426 C C . ASP A 1 185 ? 6.296 14.703 -2.176 1.00 34.75 185 ASP A C 1
ATOM 1428 O O . ASP A 1 185 ? 7.105 15.122 -2.998 1.00 34.75 185 ASP A O 1
ATOM 1432 N N . ASP A 1 186 ? 5.370 15.505 -1.643 1.00 31.78 186 ASP A N 1
ATOM 1433 C CA . ASP A 1 186 ? 5.201 16.916 -1.990 1.00 31.78 186 ASP A CA 1
ATOM 1434 C C . ASP A 1 186 ? 5.427 17.848 -0.788 1.00 31.78 186 ASP A C 1
ATOM 1436 O O . ASP A 1 186 ? 4.686 18.796 -0.527 1.00 31.78 186 ASP A O 1
ATOM 1440 N N . ALA A 1 187 ? 6.528 17.640 -0.069 1.00 32.09 187 ALA A N 1
ATOM 1441 C CA . ALA A 1 187 ? 7.335 18.796 0.294 1.00 32.09 187 ALA A CA 1
ATOM 1442 C C . ALA A 1 187 ? 8.261 19.050 -0.894 1.00 32.09 187 ALA A C 1
ATOM 1444 O O . ALA A 1 187 ? 9.060 18.185 -1.234 1.00 32.09 187 ALA A O 1
ATOM 1445 N N . ALA A 1 188 ? 8.121 20.213 -1.532 1.00 40.16 188 ALA A N 1
ATOM 1446 C CA . ALA A 1 188 ? 9.041 20.745 -2.532 1.00 40.16 188 ALA A CA 1
ATOM 1447 C C . ALA A 1 188 ? 10.444 20.108 -2.421 1.00 40.16 188 ALA A C 1
ATOM 1449 O O . ALA A 1 188 ? 11.162 20.365 -1.457 1.00 40.16 188 ALA A O 1
ATOM 1450 N N . SER A 1 189 ? 10.788 19.252 -3.393 1.00 34.91 189 SER A N 1
ATOM 1451 C CA . SER A 1 189 ? 11.981 18.390 -3.428 1.00 34.91 189 SER A CA 1
ATOM 1452 C C . SER A 1 189 ? 12.092 17.343 -2.300 1.00 34.91 189 SER A C 1
ATOM 1454 O O . SER A 1 189 ? 12.853 17.550 -1.356 1.00 34.91 189 SER A O 1
ATOM 1456 N N . SER A 1 190 ? 11.475 16.159 -2.452 1.00 41.00 190 SER A N 1
ATOM 1457 C CA . SER A 1 190 ? 11.961 14.943 -1.771 1.00 41.00 190 SER A CA 1
ATOM 1458 C C . SER A 1 190 ? 13.285 14.516 -2.421 1.00 41.00 190 SER A C 1
ATOM 1460 O O . SER A 1 190 ? 13.407 13.618 -3.250 1.00 41.00 190 SER A O 1
ATOM 1462 N N . SER A 1 191 ? 14.329 15.275 -2.106 1.00 51.16 191 SER A N 1
ATOM 1463 C CA . SER A 1 191 ? 15.686 14.824 -2.365 1.00 51.16 191 SER A CA 1
ATOM 1464 C C . SER A 1 191 ? 15.871 13.575 -1.514 1.00 51.16 191 SER A C 1
ATOM 1466 O O . SER A 1 191 ? 15.604 13.637 -0.312 1.00 51.16 191 SER A O 1
ATOM 1468 N N . GLU A 1 192 ? 16.281 12.452 -2.115 1.00 58.59 192 GLU A N 1
ATOM 1469 C CA . GLU A 1 192 ? 16.776 11.306 -1.345 1.00 58.59 192 GLU A CA 1
ATOM 1470 C C . GLU A 1 192 ? 17.655 11.849 -0.206 1.00 58.59 192 GLU A C 1
ATOM 1472 O O . GLU A 1 192 ? 18.489 12.728 -0.476 1.00 58.59 192 GLU A O 1
ATOM 1477 N N . PRO A 1 193 ? 17.436 11.416 1.052 1.00 75.12 193 PRO A N 1
ATOM 1478 C CA . PRO A 1 193 ? 18.140 11.982 2.192 1.00 75.12 193 PRO A CA 1
ATOM 1479 C C . PRO A 1 193 ? 19.631 11.927 1.902 1.00 75.12 193 PRO A C 1
ATOM 1481 O O . PRO A 1 193 ? 20.161 10.896 1.467 1.00 75.12 193 PRO A O 1
ATOM 1484 N N . SER A 1 194 ? 20.304 13.063 2.073 1.00 87.50 194 SER A N 1
ATOM 1485 C CA . SER A 1 194 ? 21.715 13.126 1.738 1.00 87.50 194 SER A CA 1
ATOM 1486 C C . SER A 1 194 ? 22.486 12.153 2.631 1.00 87.50 194 SER A C 1
ATOM 1488 O O . SER A 1 194 ? 22.057 11.789 3.729 1.00 87.50 194 SER A O 1
ATOM 1490 N N . LEU A 1 195 ? 23.669 11.727 2.187 1.00 87.31 195 LEU A N 1
ATOM 1491 C CA . LEU A 1 195 ? 24.527 10.884 3.024 1.00 87.31 195 LEU A CA 1
ATOM 1492 C C . LEU A 1 195 ? 24.879 11.564 4.360 1.00 87.31 195 LEU A C 1
ATOM 1494 O O . LEU A 1 195 ? 25.148 10.870 5.339 1.00 87.31 195 LEU A O 1
ATOM 1498 N N . GLU A 1 196 ? 24.860 12.898 4.403 1.00 90.12 196 GLU A N 1
ATOM 1499 C CA . GLU A 1 196 ? 25.062 13.694 5.614 1.00 90.12 196 GLU A CA 1
ATOM 1500 C C . GLU A 1 196 ? 23.857 13.576 6.558 1.00 90.12 196 GLU A C 1
ATOM 1502 O O . GLU A 1 196 ? 24.056 13.271 7.733 1.00 90.12 196 GLU A O 1
ATOM 1507 N N . ASP A 1 197 ? 22.628 13.679 6.037 1.00 85.56 197 ASP A N 1
ATOM 1508 C CA . ASP A 1 197 ? 21.392 13.499 6.817 1.00 85.56 197 ASP A CA 1
ATOM 1509 C C . ASP A 1 197 ? 21.288 12.077 7.388 1.00 85.56 197 ASP A C 1
ATOM 1511 O O . ASP A 1 197 ? 20.943 11.875 8.556 1.00 85.56 197 ASP A O 1
ATOM 1515 N N . ILE A 1 198 ? 21.643 11.072 6.579 1.00 90.25 198 ILE A N 1
ATOM 1516 C CA . ILE A 1 198 ? 21.683 9.667 7.006 1.00 90.25 198 ILE A CA 1
ATOM 1517 C C . ILE A 1 198 ? 22.716 9.489 8.124 1.00 90.25 198 ILE A C 1
ATOM 1519 O O . ILE A 1 198 ? 22.424 8.869 9.150 1.00 90.25 198 ILE A O 1
ATOM 1523 N N . ALA A 1 199 ? 23.923 10.035 7.955 1.00 91.81 199 ALA A N 1
ATOM 1524 C CA . ALA A 1 199 ? 24.975 9.933 8.959 1.00 91.81 199 ALA A CA 1
ATOM 1525 C C . ALA A 1 199 ? 24.586 10.637 10.269 1.00 91.81 199 ALA A C 1
ATOM 1527 O O . ALA A 1 199 ? 24.808 10.085 11.353 1.00 91.81 199 ALA A O 1
ATOM 1528 N N . GLU A 1 200 ? 23.970 11.818 10.182 1.00 93.06 200 GLU A N 1
ATOM 1529 C CA . GLU A 1 200 ? 23.469 12.558 11.337 1.00 93.06 200 GLU A CA 1
ATOM 1530 C C . GLU A 1 200 ? 22.394 11.757 12.079 1.00 93.06 200 GLU A C 1
ATOM 1532 O O . GLU A 1 200 ? 22.524 11.529 13.288 1.00 93.06 200 GLU A O 1
ATOM 1537 N N . TYR A 1 201 ? 21.388 11.244 11.366 1.00 92.62 201 TYR A N 1
ATOM 1538 C CA . TYR A 1 201 ? 20.341 10.407 11.951 1.00 92.62 201 TYR A CA 1
ATOM 1539 C C . TYR A 1 201 ? 20.925 9.176 12.661 1.00 92.62 201 TYR A C 1
ATOM 1541 O O . TYR A 1 201 ? 20.642 8.932 13.839 1.00 92.62 201 TYR A O 1
ATOM 1549 N N . LEU A 1 202 ? 21.815 8.431 11.992 1.00 92.88 202 LEU A N 1
ATOM 1550 C CA . LEU A 1 202 ? 22.426 7.223 12.557 1.00 92.88 202 LEU A CA 1
ATOM 1551 C C . LEU A 1 202 ? 23.341 7.520 13.762 1.00 92.88 202 LEU A C 1
ATOM 1553 O O . LEU A 1 202 ? 23.541 6.648 14.615 1.00 92.88 202 LEU A O 1
ATOM 1557 N N . SER A 1 203 ? 23.873 8.741 13.881 1.00 93.50 203 SER A N 1
ATOM 1558 C CA . SER A 1 203 ? 24.671 9.170 15.039 1.00 93.50 203 SER A CA 1
ATOM 1559 C C . SER A 1 203 ? 23.823 9.439 16.293 1.00 93.50 203 SER A C 1
ATOM 1561 O O . SER A 1 203 ? 24.278 9.192 17.419 1.00 93.50 203 SER A O 1
ATOM 1563 N N . ASN A 1 204 ? 22.566 9.851 16.094 1.00 94.06 204 ASN A N 1
ATOM 1564 C CA . ASN A 1 204 ? 21.629 10.281 17.135 1.00 94.06 204 ASN A CA 1
ATOM 1565 C C . ASN A 1 204 ? 20.637 9.187 17.572 1.00 94.06 204 ASN A C 1
ATOM 1567 O O . ASN A 1 204 ? 19.718 9.450 18.348 1.00 94.06 204 ASN A O 1
ATOM 1571 N N . LEU A 1 205 ? 20.837 7.940 17.131 1.00 91.75 205 LEU A N 1
ATOM 1572 C CA . LEU A 1 205 ? 19.980 6.813 17.503 1.00 91.75 205 LEU A CA 1
ATOM 1573 C C . LEU A 1 205 ? 19.928 6.593 19.019 1.00 91.75 205 LEU A C 1
ATOM 1575 O O . LEU A 1 205 ? 20.969 6.540 19.692 1.00 91.75 205 LEU A O 1
ATOM 1579 N N . SER A 1 206 ? 18.719 6.334 19.527 1.00 90.25 206 SER A N 1
ATOM 1580 C CA . SER A 1 206 ? 18.511 5.862 20.899 1.00 90.25 206 SER A CA 1
ATOM 1581 C C . SER A 1 206 ? 19.258 4.541 21.155 1.00 90.25 206 SER A C 1
ATOM 1583 O O . SER A 1 206 ? 19.542 3.796 20.211 1.00 90.25 206 SER A O 1
ATOM 1585 N N . PRO A 1 207 ? 19.534 4.168 22.421 1.00 90.50 207 PRO A N 1
ATOM 1586 C CA . PRO A 1 207 ? 20.226 2.913 22.728 1.00 90.50 207 PRO A CA 1
ATOM 1587 C C . PRO A 1 207 ? 19.562 1.670 22.115 1.00 90.50 207 PRO A C 1
ATOM 1589 O O . PRO A 1 207 ? 20.249 0.756 21.663 1.00 90.50 207 PRO A O 1
ATOM 1592 N N . PHE A 1 208 ? 18.227 1.648 22.056 1.00 87.94 208 PHE A N 1
ATOM 1593 C CA . PHE A 1 208 ? 17.473 0.564 21.428 1.00 87.94 208 PHE A CA 1
ATOM 1594 C C . PHE A 1 208 ? 17.677 0.527 19.906 1.00 87.94 208 PHE A C 1
ATOM 1596 O O . PHE A 1 208 ? 17.997 -0.523 19.356 1.00 87.94 208 PHE A O 1
ATOM 1603 N N . GLN A 1 209 ? 17.553 1.668 19.227 1.00 90.69 209 GLN A N 1
ATOM 1604 C CA . GLN A 1 209 ? 17.753 1.750 17.776 1.00 90.69 209 GLN A CA 1
ATOM 1605 C C . GLN A 1 209 ? 19.196 1.457 17.378 1.00 90.69 209 GLN A C 1
ATOM 1607 O O . GLN A 1 209 ? 19.429 0.813 16.361 1.00 90.69 209 GLN A O 1
ATOM 1612 N N . ARG A 1 210 ? 20.165 1.856 18.206 1.00 93.38 210 ARG A N 1
ATOM 1613 C CA . ARG A 1 210 ? 21.579 1.540 17.997 1.00 93.38 210 ARG A CA 1
ATOM 1614 C C . ARG A 1 210 ? 21.822 0.034 17.995 1.00 93.38 210 ARG A C 1
ATOM 1616 O O . ARG A 1 210 ? 22.492 -0.464 17.103 1.00 93.38 210 ARG A O 1
ATOM 1623 N N . LYS A 1 211 ? 21.187 -0.703 18.915 1.00 91.94 211 LYS A N 1
ATOM 1624 C CA . LYS A 1 211 ? 21.239 -2.173 18.935 1.00 91.94 211 LYS A CA 1
ATOM 1625 C C . LYS A 1 211 ? 20.688 -2.791 17.642 1.00 91.94 211 LYS A C 1
ATOM 1627 O O . LYS A 1 211 ? 21.262 -3.759 17.151 1.00 91.94 211 LYS A O 1
ATOM 1632 N N . ILE A 1 212 ? 19.596 -2.245 17.097 1.00 92.50 212 ILE A N 1
ATOM 1633 C CA . ILE A 1 212 ? 19.041 -2.687 15.805 1.00 92.50 212 ILE A CA 1
ATOM 1634 C C . ILE A 1 212 ? 20.022 -2.375 14.672 1.00 92.50 212 ILE A C 1
ATOM 1636 O O . ILE A 1 212 ? 20.372 -3.271 13.911 1.00 92.50 212 ILE A O 1
ATOM 1640 N N . CYS A 1 213 ? 20.499 -1.130 14.599 1.00 94.56 213 CYS A N 1
ATOM 1641 C CA . CYS A 1 213 ? 21.460 -0.662 13.601 1.00 94.56 213 CYS A CA 1
ATOM 1642 C C . CYS A 1 213 ? 22.715 -1.546 13.565 1.00 94.56 213 CYS A C 1
ATOM 1644 O O . CYS A 1 213 ? 23.071 -2.069 12.510 1.00 94.56 213 CYS A O 1
ATOM 1646 N N . ASP A 1 214 ? 23.331 -1.804 14.719 1.00 94.44 214 ASP A N 1
ATOM 1647 C CA . ASP A 1 214 ? 24.518 -2.657 14.824 1.00 94.44 214 ASP A CA 1
ATOM 1648 C C . ASP A 1 214 ? 24.223 -4.104 14.388 1.00 94.44 214 ASP A C 1
ATOM 1650 O O . ASP A 1 214 ? 25.041 -4.733 13.711 1.00 94.44 214 ASP A O 1
ATOM 1654 N N . GLY A 1 215 ? 23.035 -4.623 14.721 1.00 93.88 215 GLY A N 1
ATOM 1655 C CA . GLY A 1 215 ? 22.570 -5.936 14.273 1.00 93.88 215 GLY A CA 1
ATOM 1656 C C . GLY A 1 215 ? 22.430 -6.028 12.751 1.00 93.88 215 GLY A C 1
ATOM 1657 O O . GLY A 1 215 ? 22.939 -6.970 12.146 1.00 93.88 215 GLY A O 1
ATOM 1658 N N . LEU A 1 216 ? 21.798 -5.032 12.125 1.00 94.94 216 LEU A N 1
ATOM 1659 C CA . LEU A 1 216 ? 21.619 -4.963 10.672 1.00 94.94 216 LEU A CA 1
ATOM 1660 C C . LEU A 1 216 ? 22.955 -4.779 9.939 1.00 94.94 216 LEU A C 1
ATOM 1662 O O . LEU A 1 216 ? 23.211 -5.473 8.952 1.00 94.94 216 LEU A O 1
ATOM 1666 N N . ARG A 1 217 ? 23.864 -3.939 10.456 1.00 95.69 217 ARG A N 1
ATOM 1667 C CA . ARG A 1 217 ? 25.237 -3.822 9.927 1.00 95.69 217 ARG A CA 1
ATOM 1668 C C . ARG A 1 217 ? 25.966 -5.163 9.958 1.00 95.69 217 ARG A C 1
ATOM 1670 O O . ARG A 1 217 ? 26.583 -5.553 8.969 1.00 95.69 217 ARG A O 1
ATOM 1677 N N . GLY A 1 218 ? 25.835 -5.917 11.053 1.00 94.62 218 GLY A N 1
ATOM 1678 C CA . GLY A 1 218 ? 26.377 -7.277 11.171 1.00 94.62 218 GLY A CA 1
ATOM 1679 C C . GLY A 1 218 ? 25.798 -8.281 10.163 1.00 94.62 218 GLY A C 1
ATOM 1680 O O . GLY A 1 218 ? 26.401 -9.326 9.914 1.00 94.62 218 GLY A O 1
ATOM 1681 N N . LEU A 1 219 ? 24.653 -7.962 9.558 1.00 94.06 219 LEU A N 1
ATOM 1682 C CA . LEU A 1 219 ? 23.971 -8.752 8.532 1.00 94.06 219 LEU A CA 1
ATOM 1683 C C . LEU A 1 219 ? 24.235 -8.265 7.100 1.00 94.06 219 LEU A C 1
ATOM 1685 O O . LEU A 1 219 ? 23.642 -8.810 6.168 1.00 94.06 219 LEU A O 1
ATOM 1689 N N . GLY A 1 220 ? 25.125 -7.283 6.923 1.00 94.44 220 GLY A N 1
ATOM 1690 C CA . GLY A 1 220 ? 25.536 -6.771 5.614 1.00 94.44 220 GLY A CA 1
ATOM 1691 C C . GLY A 1 220 ? 24.686 -5.618 5.080 1.00 94.44 220 GLY A C 1
ATOM 1692 O O . GLY A 1 220 ? 24.790 -5.303 3.898 1.00 94.44 220 GLY A O 1
ATOM 1693 N N . TRP A 1 221 ? 23.847 -4.997 5.913 1.00 95.50 221 TRP A N 1
ATOM 1694 C CA . TRP A 1 221 ? 23.074 -3.824 5.506 1.00 95.50 221 TRP A CA 1
ATOM 1695 C C . TRP A 1 221 ? 23.961 -2.586 5.362 1.00 95.50 221 TRP A C 1
ATOM 1697 O O . TRP A 1 221 ? 24.887 -2.382 6.153 1.00 95.50 221 TRP A O 1
ATOM 1707 N N . ILE A 1 222 ? 23.642 -1.746 4.377 1.00 94.25 222 ILE A N 1
ATOM 1708 C CA . ILE A 1 222 ? 24.266 -0.433 4.186 1.00 94.25 222 ILE A CA 1
ATOM 1709 C C . ILE A 1 222 ? 23.456 0.660 4.890 1.00 94.25 222 ILE A C 1
ATOM 1711 O O . ILE A 1 222 ? 22.249 0.528 5.076 1.00 94.25 222 ILE A O 1
ATOM 1715 N N . ASP A 1 223 ? 24.122 1.752 5.260 1.00 94.75 223 ASP A N 1
ATOM 1716 C CA . ASP A 1 223 ? 23.528 2.835 6.051 1.00 94.75 223 ASP A CA 1
ATOM 1717 C C . ASP A 1 223 ? 22.225 3.426 5.460 1.00 94.75 223 ASP A C 1
ATOM 1719 O O . ASP A 1 223 ? 21.293 3.620 6.241 1.00 94.75 223 ASP A O 1
ATOM 1723 N N . PRO A 1 224 ? 22.075 3.631 4.132 1.00 91.38 224 PRO A N 1
ATOM 1724 C CA . PRO A 1 224 ? 20.799 4.071 3.554 1.00 91.38 224 PRO A CA 1
ATOM 1725 C C . PRO A 1 224 ? 19.637 3.094 3.785 1.00 91.38 224 PRO A C 1
ATOM 1727 O O . PRO A 1 224 ? 18.535 3.506 4.143 1.00 91.38 224 PRO A O 1
ATOM 1730 N N . ASP A 1 225 ? 19.880 1.789 3.650 1.00 90.44 225 ASP A N 1
ATOM 1731 C CA . ASP A 1 225 ? 18.843 0.774 3.866 1.00 90.44 225 ASP A CA 1
ATOM 1732 C C . ASP A 1 225 ? 18.471 0.681 5.352 1.00 90.44 225 ASP A C 1
ATOM 1734 O O . ASP A 1 225 ? 17.302 0.506 5.700 1.00 90.44 225 ASP A O 1
ATOM 1738 N N . ILE A 1 226 ? 19.459 0.828 6.243 1.00 94.19 226 ILE A N 1
ATOM 1739 C CA . ILE A 1 226 ? 19.238 0.863 7.695 1.00 94.19 226 ILE A CA 1
ATOM 1740 C C . ILE A 1 226 ? 18.419 2.091 8.081 1.00 94.19 226 ILE A C 1
ATOM 1742 O O . ILE A 1 226 ? 17.490 1.964 8.878 1.00 94.19 226 ILE A O 1
ATOM 1746 N N . TYR A 1 227 ? 18.751 3.257 7.523 1.00 91.06 227 TYR A N 1
ATOM 1747 C CA . TYR A 1 227 ? 17.985 4.485 7.710 1.00 91.06 227 TYR A CA 1
ATOM 1748 C C . TYR A 1 227 ? 16.522 4.259 7.324 1.00 91.06 227 TYR A C 1
ATOM 1750 O O . TYR A 1 227 ? 15.649 4.372 8.181 1.00 91.06 227 TYR A O 1
ATOM 1758 N N . ASN A 1 228 ? 16.267 3.801 6.094 1.00 85.31 228 ASN A N 1
ATOM 1759 C CA . ASN A 1 228 ? 14.911 3.557 5.599 1.00 85.31 228 ASN A CA 1
ATOM 1760 C C . ASN A 1 228 ? 14.135 2.576 6.488 1.00 85.31 228 ASN A C 1
ATOM 1762 O O . ASN A 1 228 ? 12.971 2.809 6.817 1.00 85.31 228 ASN A O 1
ATOM 1766 N N . PHE A 1 229 ? 14.780 1.492 6.918 1.00 90.06 229 PHE A N 1
ATOM 1767 C CA . PHE A 1 229 ? 14.170 0.500 7.798 1.00 90.06 229 PHE A CA 1
ATOM 1768 C C . PHE A 1 229 ? 13.800 1.071 9.175 1.00 90.06 229 PHE A C 1
ATOM 1770 O O . PHE A 1 229 ? 12.697 0.836 9.677 1.00 90.06 229 PHE A O 1
ATOM 1777 N N . LEU A 1 230 ? 14.710 1.824 9.801 1.00 88.69 230 LEU A N 1
ATOM 1778 C CA . LEU A 1 230 ? 14.469 2.435 11.109 1.00 88.69 230 LEU A CA 1
ATOM 1779 C C . LEU A 1 230 ? 13.394 3.523 11.033 1.00 88.69 230 LEU A C 1
ATOM 1781 O O . LEU A 1 230 ? 12.518 3.551 11.898 1.00 88.69 230 LEU A O 1
ATOM 1785 N N . SER A 1 231 ? 13.403 4.348 9.984 1.00 84.00 231 SER A N 1
ATOM 1786 C CA . SER A 1 231 ? 12.375 5.364 9.742 1.00 84.00 231 SER A CA 1
ATOM 1787 C C . SER A 1 231 ? 10.988 4.740 9.586 1.00 84.00 231 SER A C 1
ATOM 1789 O O . SER A 1 231 ? 10.036 5.202 10.211 1.00 84.00 231 SER A O 1
ATOM 1791 N N . GLN A 1 232 ? 10.863 3.636 8.840 1.00 81.50 232 GLN A N 1
ATOM 1792 C CA . GLN A 1 232 ? 9.587 2.922 8.715 1.00 81.50 232 GLN A CA 1
ATOM 1793 C C . GLN A 1 232 ? 9.108 2.356 10.060 1.00 81.50 232 GLN A C 1
ATOM 1795 O O . GLN A 1 232 ? 7.941 2.517 10.419 1.00 81.50 232 GLN A O 1
ATOM 1800 N N . LEU A 1 233 ? 10.000 1.750 10.853 1.00 85.06 233 LEU A N 1
ATOM 1801 C CA . LEU A 1 233 ? 9.659 1.276 12.202 1.00 85.06 233 LEU A CA 1
ATOM 1802 C C . LEU A 1 233 ? 9.200 2.407 13.130 1.00 85.06 233 LEU A C 1
ATOM 1804 O O . LEU A 1 233 ? 8.278 2.216 13.927 1.00 85.06 233 LEU A O 1
ATOM 1808 N N . GLU A 1 234 ? 9.844 3.570 13.061 1.00 80.69 234 GLU A N 1
ATOM 1809 C CA . GLU A 1 234 ? 9.445 4.747 13.831 1.00 80.69 234 GLU A CA 1
ATOM 1810 C C . GLU A 1 234 ? 8.073 5.267 13.416 1.00 80.69 234 GLU A C 1
ATOM 1812 O O . GLU A 1 234 ? 7.239 5.519 14.288 1.00 80.69 234 GLU A O 1
ATOM 1817 N N . ASN A 1 235 ? 7.828 5.387 12.112 1.00 76.50 235 ASN A N 1
ATOM 1818 C CA . ASN A 1 235 ? 6.564 5.862 11.555 1.00 76.50 235 ASN A CA 1
ATOM 1819 C C . ASN A 1 235 ? 5.399 4.951 11.968 1.00 76.50 235 ASN A C 1
ATOM 1821 O O . ASN A 1 235 ? 4.425 5.422 12.556 1.00 76.50 235 ASN A O 1
ATOM 1825 N N . MET A 1 236 ? 5.564 3.629 11.839 1.00 79.06 236 MET A N 1
ATOM 1826 C CA . MET A 1 236 ? 4.575 2.659 12.325 1.00 79.06 236 MET A CA 1
ATOM 1827 C C . MET A 1 236 ? 4.267 2.828 13.821 1.00 79.06 236 MET A C 1
ATOM 1829 O O . MET A 1 236 ? 3.108 2.780 14.233 1.00 79.06 236 MET A O 1
ATOM 1833 N N . ARG A 1 237 ? 5.285 3.077 14.656 1.00 79.50 237 ARG A N 1
ATOM 1834 C CA . ARG A 1 237 ? 5.082 3.325 16.094 1.00 79.50 237 ARG A CA 1
ATOM 1835 C C . ARG A 1 237 ? 4.394 4.654 16.370 1.00 79.50 237 ARG A C 1
ATOM 1837 O O . ARG A 1 237 ? 3.589 4.726 17.298 1.00 79.50 237 ARG A O 1
ATOM 1844 N N . LYS A 1 238 ? 4.718 5.710 15.620 1.00 75.38 238 LYS A N 1
ATOM 1845 C CA . LYS A 1 238 ? 4.064 7.020 15.753 1.00 75.38 238 LYS A CA 1
ATOM 1846 C C . LYS A 1 238 ? 2.561 6.893 15.512 1.00 75.38 238 LYS A C 1
ATOM 1848 O O . LYS A 1 238 ? 1.803 7.361 16.362 1.00 75.38 238 LYS A O 1
ATOM 1853 N N . HIS A 1 239 ? 2.165 6.169 14.465 1.00 73.69 239 HIS A N 1
ATOM 1854 C CA . HIS A 1 239 ? 0.764 5.862 14.160 1.00 73.69 239 HIS A CA 1
ATOM 1855 C C . HIS A 1 239 ? 0.053 5.138 15.298 1.00 73.69 239 HIS A C 1
ATOM 1857 O O . HIS A 1 239 ? -0.934 5.639 15.832 1.00 73.69 239 HIS A O 1
ATOM 1863 N N . ILE A 1 240 ? 0.617 4.030 15.785 1.00 78.56 240 ILE A N 1
ATOM 1864 C CA . ILE A 1 240 ? 0.015 3.274 16.896 1.00 78.56 240 ILE A CA 1
ATOM 1865 C C . ILE A 1 240 ? -0.131 4.146 18.158 1.00 78.56 240 ILE A C 1
ATOM 1867 O O . ILE A 1 240 ? -1.130 4.067 18.878 1.00 78.56 240 ILE A O 1
ATOM 1871 N N . ARG A 1 241 ? 0.853 5.010 18.447 1.00 76.25 241 ARG A N 1
ATOM 1872 C CA . ARG A 1 241 ? 0.770 5.951 19.577 1.00 76.25 241 ARG A CA 1
ATOM 1873 C C . ARG A 1 241 ? -0.317 7.001 19.363 1.00 76.25 241 ARG A C 1
ATOM 1875 O O . ARG A 1 241 ? -0.977 7.354 20.337 1.00 76.25 241 ARG A O 1
ATOM 1882 N N . ALA A 1 242 ? -0.485 7.513 18.146 1.00 64.44 242 ALA A N 1
ATOM 1883 C CA . ALA A 1 242 ? -1.563 8.441 17.816 1.00 64.44 242 ALA A CA 1
ATOM 1884 C C . ALA A 1 242 ? -2.929 7.779 18.051 1.00 64.44 242 ALA A C 1
ATOM 1886 O O . ALA A 1 242 ? -3.732 8.313 18.814 1.00 64.44 242 ALA A O 1
ATOM 1887 N N . GLU A 1 243 ? -3.131 6.557 17.554 1.00 73.56 243 GLU A N 1
ATOM 1888 C CA . GLU A 1 243 ? -4.356 5.782 17.785 1.00 73.56 243 GLU A CA 1
ATOM 1889 C C . GLU A 1 243 ? -4.659 5.552 19.267 1.00 73.56 243 GLU A C 1
ATOM 1891 O O . GLU A 1 243 ? -5.798 5.706 19.711 1.00 73.56 243 GLU A O 1
ATOM 1896 N N . LEU A 1 244 ? -3.649 5.228 20.076 1.00 70.50 244 LEU A N 1
ATOM 1897 C CA . LEU A 1 244 ? -3.850 5.079 21.517 1.00 70.50 244 LEU A CA 1
ATOM 1898 C C . LEU A 1 244 ? -4.289 6.383 22.188 1.00 70.50 244 LEU A C 1
ATOM 1900 O O . LEU A 1 244 ? -5.139 6.340 23.081 1.00 70.50 244 LEU A O 1
ATOM 1904 N N . ARG A 1 245 ? -3.735 7.530 21.771 1.00 73.12 245 ARG A N 1
ATOM 1905 C CA . ARG A 1 245 ? -4.166 8.843 22.278 1.00 73.12 245 ARG A CA 1
ATOM 1906 C C . ARG A 1 245 ? -5.614 9.124 21.890 1.00 73.12 245 ARG A C 1
ATOM 1908 O O . ARG A 1 245 ? -6.376 9.538 22.758 1.00 73.12 245 ARG A O 1
ATOM 1915 N N . MET A 1 246 ? -6.004 8.822 20.649 1.00 63.00 246 MET A N 1
ATOM 1916 C CA . MET A 1 246 ? -7.394 8.949 20.185 1.00 63.00 246 MET A CA 1
ATOM 1917 C C . MET A 1 246 ? -8.351 8.060 20.990 1.00 63.00 246 MET A C 1
ATOM 1919 O O . MET A 1 246 ? -9.443 8.482 21.356 1.00 63.00 246 MET A O 1
ATOM 1923 N N . LYS A 1 247 ? -7.909 6.857 21.382 1.00 78.94 247 LYS A N 1
ATOM 1924 C CA . LYS A 1 247 ? -8.645 5.956 22.292 1.00 78.94 247 LYS A CA 1
ATOM 1925 C C . LYS A 1 247 ? -8.615 6.412 23.768 1.00 78.94 247 LYS A C 1
ATOM 1927 O O . LYS A 1 247 ? -9.014 5.652 24.651 1.00 78.94 247 LYS A O 1
ATOM 1932 N N . GLY A 1 248 ? -8.128 7.621 24.062 1.00 75.31 248 GLY A N 1
ATOM 1933 C CA . GLY A 1 248 ? -8.124 8.228 25.396 1.00 75.31 248 GLY A CA 1
ATOM 1934 C C . GLY A 1 248 ? -7.053 7.695 26.354 1.00 75.31 248 GLY A C 1
ATOM 1935 O O . GLY A 1 248 ? -7.177 7.876 27.567 1.00 75.31 248 GLY A O 1
ATOM 1936 N N . ARG A 1 249 ? -6.008 7.016 25.856 1.00 81.62 249 ARG A N 1
ATOM 1937 C CA . ARG A 1 249 ? -4.922 6.494 26.704 1.00 81.62 249 ARG A CA 1
ATOM 1938 C C . ARG A 1 249 ? -3.987 7.604 27.163 1.00 81.62 249 ARG A C 1
ATOM 1940 O O . ARG A 1 249 ? -3.613 8.491 26.397 1.00 81.62 249 ARG A O 1
ATOM 1947 N N . SER A 1 250 ? -3.542 7.514 28.413 1.00 83.44 250 SER A N 1
ATOM 1948 C CA . SER A 1 250 ? -2.574 8.460 28.968 1.00 83.44 250 SER A CA 1
ATOM 1949 C C . SER A 1 250 ? -1.171 8.251 28.386 1.00 83.44 250 SER A C 1
ATOM 1951 O O . SER A 1 250 ? -0.779 7.138 28.030 1.00 83.44 250 SER A O 1
ATOM 1953 N N . ALA A 1 251 ? -0.357 9.310 28.365 1.00 77.12 251 ALA A N 1
ATOM 1954 C CA . ALA A 1 251 ? 1.033 9.230 27.907 1.00 77.12 251 ALA A CA 1
ATOM 1955 C C . ALA A 1 251 ? 1.860 8.184 28.683 1.00 77.12 251 ALA A C 1
ATOM 1957 O O . ALA A 1 251 ? 2.695 7.500 28.096 1.00 77.12 251 ALA A O 1
ATOM 1958 N N . ALA A 1 252 ? 1.595 8.014 29.983 1.00 89.12 252 ALA A N 1
ATOM 1959 C CA . ALA A 1 252 ? 2.268 7.018 30.815 1.00 89.12 252 ALA A CA 1
ATOM 1960 C C . ALA A 1 252 ? 1.897 5.575 30.424 1.00 89.12 252 ALA A C 1
ATOM 1962 O O . ALA A 1 252 ? 2.763 4.701 30.395 1.00 89.12 252 ALA A O 1
ATOM 1963 N N . GLU A 1 253 ? 0.627 5.317 30.093 1.00 87.25 253 GLU A N 1
ATOM 1964 C CA . GLU A 1 253 ? 0.191 4.009 29.589 1.00 87.25 253 GLU A CA 1
ATOM 1965 C C . GLU A 1 253 ? 0.791 3.711 28.214 1.00 87.25 253 GLU A C 1
ATOM 1967 O O . GLU A 1 253 ? 1.292 2.609 27.996 1.00 87.25 253 GLU A O 1
ATOM 1972 N N . ILE A 1 254 ? 0.795 4.698 27.313 1.00 84.12 254 ILE A N 1
ATOM 1973 C CA . ILE A 1 254 ? 1.392 4.567 25.979 1.00 84.12 254 ILE A CA 1
ATOM 1974 C C . ILE A 1 254 ? 2.885 4.255 26.092 1.00 84.12 254 ILE A C 1
ATOM 1976 O O . ILE A 1 254 ? 3.362 3.329 25.441 1.00 84.12 254 ILE A O 1
ATOM 1980 N N . GLN A 1 255 ? 3.615 4.972 26.953 1.00 86.50 255 GLN A N 1
ATOM 1981 C CA . GLN A 1 255 ? 5.041 4.729 27.168 1.00 86.50 255 GLN A CA 1
ATOM 1982 C C . GLN A 1 255 ? 5.301 3.314 27.697 1.00 86.50 255 GLN A C 1
ATOM 1984 O O . GLN A 1 255 ? 6.204 2.632 27.220 1.00 86.50 255 GLN A O 1
ATOM 1989 N N . LYS A 1 256 ? 4.471 2.834 28.630 1.00 91.25 256 LYS A N 1
ATOM 1990 C CA . LYS A 1 256 ? 4.573 1.468 29.158 1.00 91.25 256 LYS A CA 1
ATOM 1991 C C . LYS A 1 256 ? 4.364 0.409 28.067 1.00 91.25 256 LYS A C 1
ATOM 1993 O O . LYS A 1 256 ? 5.091 -0.580 28.042 1.00 91.25 256 LYS A O 1
ATOM 1998 N N . LEU A 1 257 ? 3.386 0.605 27.180 1.00 89.88 257 LEU A N 1
ATOM 1999 C CA . LEU A 1 257 ? 3.129 -0.290 26.043 1.00 89.88 257 LEU A CA 1
ATOM 2000 C C . LEU A 1 257 ? 4.266 -0.248 25.008 1.00 89.88 257 LEU A C 1
ATOM 2002 O O . LEU A 1 257 ? 4.673 -1.286 24.487 1.00 89.88 257 LEU A O 1
ATOM 2006 N N . ASP A 1 258 ? 4.821 0.936 24.755 1.00 85.44 258 ASP A N 1
ATOM 2007 C CA . ASP A 1 258 ? 5.962 1.130 23.857 1.00 85.44 258 ASP A CA 1
ATOM 2008 C C . ASP A 1 258 ? 7.226 0.430 24.381 1.00 85.44 258 ASP A C 1
ATOM 2010 O O . ASP A 1 258 ? 7.949 -0.219 23.623 1.00 85.44 258 ASP A O 1
ATOM 2014 N N . ASP A 1 259 ? 7.473 0.501 25.690 1.00 88.00 259 ASP A N 1
ATOM 2015 C CA . ASP A 1 259 ? 8.613 -0.166 26.321 1.00 88.00 259 ASP A CA 1
ATOM 2016 C C . ASP A 1 259 ? 8.489 -1.694 26.284 1.00 88.00 259 ASP A C 1
ATOM 2018 O O . ASP A 1 259 ? 9.492 -2.372 26.053 1.00 88.00 259 ASP A O 1
ATOM 2022 N N . LEU A 1 260 ? 7.270 -2.238 26.400 1.00 85.88 260 LEU A N 1
ATOM 2023 C CA . LEU A 1 260 ? 7.007 -3.664 26.165 1.00 85.88 260 LEU A CA 1
ATOM 2024 C C . LEU A 1 260 ? 7.314 -4.063 24.716 1.00 85.88 260 LEU A C 1
ATOM 2026 O O . LEU A 1 260 ? 7.890 -5.115 24.461 1.00 85.88 260 LEU A O 1
ATOM 2030 N N . CYS A 1 261 ? 7.001 -3.208 23.743 1.00 83.12 261 CYS A N 1
ATOM 2031 C CA . CYS A 1 261 ? 7.288 -3.516 22.344 1.00 83.12 261 CYS A CA 1
ATOM 2032 C C . CYS A 1 261 ? 8.791 -3.544 22.030 1.00 83.12 261 CYS A C 1
ATOM 2034 O O . CYS A 1 261 ? 9.192 -4.220 21.082 1.00 83.12 261 CYS A O 1
ATOM 2036 N N . LYS A 1 262 ? 9.633 -2.854 22.809 1.00 82.69 262 LYS A N 1
ATOM 2037 C CA . LYS A 1 262 ? 11.093 -2.823 22.610 1.00 82.69 262 LYS A CA 1
ATOM 2038 C C . LYS A 1 262 ? 11.802 -4.093 23.077 1.00 82.69 262 LYS A C 1
ATOM 2040 O O . LYS A 1 262 ? 12.904 -4.357 22.607 1.00 82.69 262 LYS A O 1
ATOM 2045 N N . THR A 1 263 ? 11.229 -4.881 23.986 1.00 73.94 263 THR A N 1
ATOM 2046 C CA . THR A 1 263 ? 11.940 -6.047 24.542 1.00 73.94 263 THR A CA 1
ATOM 2047 C C . THR A 1 263 ? 12.014 -7.230 23.583 1.00 73.94 263 THR A C 1
ATOM 2049 O O . THR A 1 263 ? 12.956 -8.016 23.670 1.00 73.94 263 THR A O 1
ATOM 2052 N N . ASP A 1 264 ? 11.081 -7.322 22.636 1.00 68.00 264 ASP A N 1
ATOM 2053 C CA . ASP A 1 264 ? 10.881 -8.541 21.843 1.00 68.00 264 ASP A CA 1
ATOM 2054 C C . ASP A 1 264 ? 11.506 -8.480 20.440 1.00 68.00 264 ASP A C 1
ATOM 2056 O O . ASP A 1 264 ? 11.671 -9.510 19.787 1.00 68.00 264 ASP A O 1
ATOM 2060 N N . VAL A 1 265 ? 11.911 -7.294 19.972 1.00 71.75 265 VAL A N 1
ATOM 2061 C CA . VAL A 1 265 ? 12.559 -7.129 18.660 1.00 71.75 265 VAL A CA 1
ATOM 2062 C C . VAL A 1 265 ? 14.024 -7.539 18.769 1.00 71.75 265 VAL A C 1
ATOM 2064 O O . VAL A 1 265 ? 14.876 -6.747 19.183 1.00 71.75 265 VAL A O 1
ATOM 2067 N N . THR A 1 266 ? 14.326 -8.800 18.462 1.00 67.69 266 THR A N 1
ATOM 2068 C CA . THR A 1 266 ? 15.666 -9.352 18.725 1.00 67.69 266 THR A CA 1
ATOM 2069 C C . THR A 1 266 ? 16.248 -10.237 17.629 1.00 67.69 266 THR A C 1
ATOM 2071 O O . THR A 1 266 ? 17.469 -10.392 17.609 1.00 67.69 266 THR A O 1
ATOM 2074 N N . ASP A 1 267 ? 15.441 -10.768 16.708 1.00 81.56 267 ASP A N 1
ATOM 2075 C CA . ASP A 1 267 ? 15.928 -11.657 15.651 1.00 81.56 267 ASP A CA 1
ATOM 2076 C C . ASP A 1 267 ? 15.765 -11.044 14.257 1.00 81.56 267 ASP A C 1
ATOM 2078 O O . ASP A 1 267 ? 14.672 -10.984 13.701 1.00 81.56 267 ASP A O 1
ATOM 2082 N N . PHE A 1 268 ? 16.894 -10.636 13.680 1.00 87.50 268 PHE A N 1
ATOM 2083 C CA . PHE A 1 268 ? 16.994 -10.122 12.313 1.00 87.50 268 PHE A CA 1
ATOM 2084 C C . PHE A 1 268 ? 17.681 -11.116 11.367 1.00 87.50 268 PHE A C 1
ATOM 2086 O O . PHE A 1 268 ? 18.008 -10.769 10.239 1.00 87.50 268 PHE A O 1
ATOM 2093 N N . SER A 1 269 ? 17.954 -12.351 11.801 1.00 84.25 269 SER A N 1
ATOM 2094 C CA . SER A 1 269 ? 18.804 -13.296 11.056 1.00 84.25 269 SER A CA 1
ATOM 2095 C C . SER A 1 269 ? 18.315 -13.596 9.632 1.00 84.25 269 SER A C 1
ATOM 2097 O O . SER A 1 269 ? 19.130 -13.827 8.736 1.00 84.25 269 SER A O 1
ATOM 2099 N N . HIS A 1 270 ? 17.001 -13.536 9.415 1.00 83.50 270 HIS A N 1
ATOM 2100 C CA . HIS A 1 270 ? 16.336 -13.735 8.127 1.00 83.50 270 HIS A CA 1
ATOM 2101 C C . HIS A 1 270 ? 16.433 -12.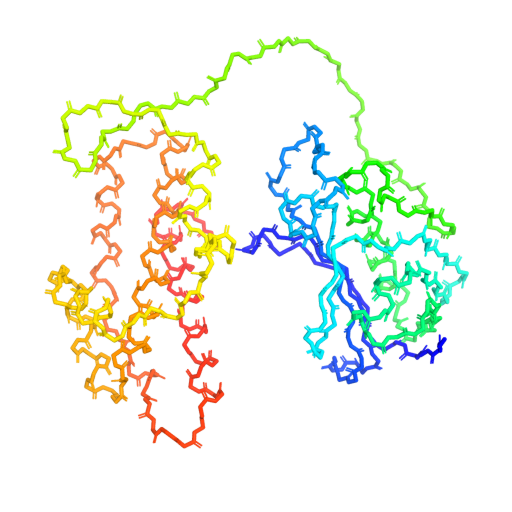524 7.182 1.00 83.50 270 HIS A C 1
ATOM 2103 O O . HIS A 1 270 ? 16.113 -12.658 6.007 1.00 83.50 270 HIS A O 1
ATOM 2109 N N . LEU A 1 271 ? 16.909 -11.373 7.667 1.00 89.06 271 LEU A N 1
ATOM 2110 C CA . LEU A 1 271 ? 17.132 -10.153 6.887 1.00 89.06 271 LEU A CA 1
ATOM 2111 C C . LEU A 1 271 ? 18.560 -10.049 6.337 1.00 89.06 271 LEU A C 1
ATOM 2113 O O . LEU A 1 271 ? 19.009 -8.968 5.969 1.00 89.06 271 LEU A O 1
ATOM 2117 N N . ARG A 1 272 ? 19.333 -11.138 6.318 1.00 90.06 272 ARG A N 1
ATOM 2118 C CA . ARG A 1 272 ? 20.719 -11.106 5.833 1.00 90.06 272 ARG A CA 1
ATOM 2119 C C . ARG A 1 272 ? 20.793 -10.622 4.381 1.00 90.06 272 ARG A C 1
ATOM 2121 O O . ARG A 1 272 ? 20.191 -11.227 3.500 1.00 90.06 272 ARG A O 1
ATOM 2128 N N . ARG A 1 273 ? 21.629 -9.611 4.129 1.00 88.88 273 ARG A N 1
ATOM 2129 C CA . ARG A 1 273 ? 21.927 -9.110 2.783 1.00 88.88 273 ARG A CA 1
ATOM 2130 C C . ARG A 1 273 ? 23.165 -9.820 2.251 1.00 88.88 273 ARG A C 1
ATOM 2132 O O . ARG A 1 273 ? 24.267 -9.687 2.777 1.00 88.88 273 ARG A O 1
ATOM 2139 N N . SER A 1 274 ? 22.961 -10.643 1.233 1.00 84.44 274 SER A N 1
ATOM 2140 C CA . SER A 1 274 ? 24.018 -11.362 0.514 1.00 84.44 274 SER A CA 1
ATOM 2141 C C . SER A 1 274 ? 24.464 -10.620 -0.747 1.00 84.44 274 SER A C 1
ATOM 2143 O O . SER A 1 274 ? 25.523 -10.929 -1.293 1.00 84.44 274 SER A O 1
ATOM 2145 N N . GLY A 1 275 ? 23.639 -9.682 -1.229 1.00 77.75 275 GLY A N 1
ATOM 2146 C CA . GLY A 1 275 ? 23.824 -8.995 -2.505 1.00 77.75 275 GLY A CA 1
ATOM 2147 C C . GLY A 1 275 ? 23.516 -9.870 -3.725 1.00 77.75 275 GLY A C 1
ATOM 2148 O O . GLY A 1 275 ? 23.661 -9.410 -4.854 1.00 77.75 275 GLY A O 1
ATOM 2149 N N . ALA A 1 276 ? 23.092 -11.125 -3.527 1.00 77.56 276 ALA A N 1
ATOM 2150 C CA . ALA A 1 276 ? 22.833 -12.068 -4.613 1.00 77.56 276 ALA A CA 1
ATOM 2151 C C . ALA A 1 276 ? 21.459 -11.863 -5.272 1.00 77.56 276 ALA A C 1
ATOM 2153 O O . ALA A 1 276 ? 21.307 -12.136 -6.462 1.00 77.56 276 ALA A O 1
ATOM 2154 N N . ASN A 1 277 ? 20.456 -11.399 -4.516 1.00 83.12 277 ASN A N 1
ATOM 2155 C CA . ASN A 1 277 ? 19.109 -11.149 -5.026 1.00 83.12 277 ASN A CA 1
ATOM 2156 C C . ASN A 1 277 ? 18.431 -10.002 -4.263 1.00 83.12 277 ASN A C 1
ATOM 2158 O O . ASN A 1 277 ? 17.725 -10.225 -3.282 1.00 83.12 277 ASN A O 1
ATOM 2162 N N . ARG A 1 278 ? 18.639 -8.773 -4.744 1.00 80.94 278 ARG A N 1
ATOM 2163 C CA . ARG A 1 278 ? 18.142 -7.552 -4.098 1.00 80.94 278 ARG A CA 1
ATOM 2164 C C . ARG A 1 278 ? 16.617 -7.536 -3.930 1.00 80.94 278 ARG A C 1
ATOM 2166 O O . ARG A 1 278 ? 16.146 -7.218 -2.847 1.00 80.94 278 ARG A O 1
ATOM 2173 N N . ALA A 1 279 ? 15.869 -7.967 -4.947 1.00 70.81 279 ALA A N 1
ATOM 2174 C CA . ALA A 1 279 ? 14.405 -7.989 -4.903 1.00 70.81 279 ALA A CA 1
ATOM 2175 C C . ALA A 1 279 ? 13.861 -8.955 -3.837 1.00 70.81 279 ALA A C 1
ATOM 2177 O O . ALA A 1 279 ? 12.907 -8.641 -3.133 1.00 70.81 279 ALA A O 1
ATOM 2178 N N . LEU A 1 280 ? 14.485 -10.130 -3.678 1.00 69.56 280 LEU A N 1
ATOM 2179 C CA .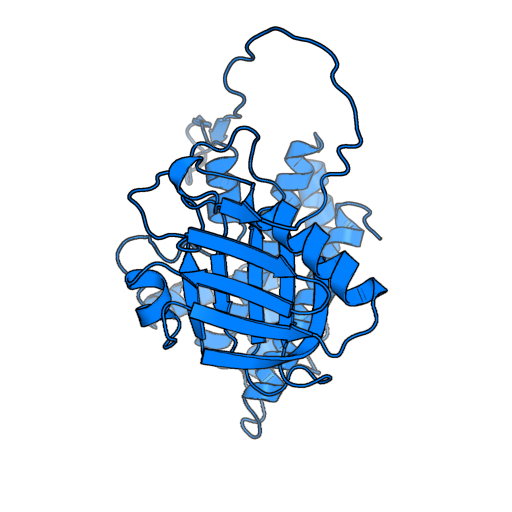 LEU A 1 280 ? 14.102 -11.068 -2.619 1.00 69.56 280 LEU A CA 1
ATOM 2180 C C . LEU A 1 280 ? 14.408 -10.505 -1.225 1.00 69.56 280 LEU A C 1
ATOM 2182 O O . LEU A 1 280 ? 13.616 -10.682 -0.305 1.00 69.56 280 LEU A O 1
ATOM 2186 N N . GLU A 1 281 ? 15.550 -9.841 -1.067 1.00 79.56 281 GLU A N 1
ATOM 2187 C CA . GLU A 1 281 ? 15.955 -9.246 0.208 1.00 79.56 281 GLU A CA 1
ATOM 2188 C C . GLU A 1 281 ? 15.072 -8.031 0.586 1.00 79.56 281 GLU A C 1
ATOM 2190 O O . GLU A 1 281 ? 14.767 -7.816 1.763 1.00 79.56 281 GLU A O 1
ATOM 2195 N N . GLU A 1 282 ? 14.623 -7.250 -0.404 1.00 77.25 282 GLU A N 1
ATOM 2196 C CA . GLU A 1 282 ? 13.613 -6.190 -0.245 1.00 77.25 282 GLU A CA 1
ATOM 2197 C C . GLU A 1 282 ? 12.261 -6.783 0.175 1.00 77.25 282 GLU A C 1
ATOM 2199 O O . GLU A 1 282 ? 11.742 -6.415 1.227 1.00 77.25 282 GLU A O 1
ATOM 2204 N N . TYR A 1 283 ? 11.770 -7.806 -0.530 1.00 71.38 283 TYR A N 1
ATOM 2205 C CA . TYR A 1 283 ? 10.539 -8.515 -0.159 1.00 71.38 283 TYR A CA 1
ATOM 2206 C C . TYR A 1 283 ? 10.585 -9.087 1.271 1.00 71.38 283 TYR A C 1
ATOM 2208 O O . TYR A 1 283 ? 9.632 -8.966 2.038 1.00 71.38 283 TYR A O 1
ATOM 2216 N N . GLN A 1 284 ? 11.708 -9.686 1.681 1.00 73.94 284 GLN A N 1
ATOM 2217 C CA . GLN A 1 284 ? 11.884 -10.190 3.051 1.00 73.94 284 GLN A CA 1
ATOM 2218 C C . GLN A 1 284 ? 11.798 -9.078 4.102 1.00 73.94 284 GLN A C 1
ATOM 2220 O O . GLN A 1 284 ? 11.286 -9.304 5.199 1.00 73.94 284 GLN A O 1
ATOM 2225 N N . THR A 1 285 ? 12.283 -7.884 3.762 1.00 81.56 285 THR A N 1
ATOM 2226 C CA . THR A 1 285 ? 12.211 -6.709 4.633 1.00 81.56 285 THR A CA 1
ATOM 2227 C C . THR A 1 285 ? 10.778 -6.230 4.795 1.00 81.56 285 THR A C 1
ATOM 2229 O O . THR A 1 285 ? 10.338 -6.021 5.923 1.00 81.56 285 THR A O 1
ATOM 2232 N N . GLU A 1 286 ? 10.034 -6.115 3.696 1.00 77.31 286 GLU A N 1
ATOM 2233 C CA . GLU A 1 286 ? 8.620 -5.726 3.718 1.00 77.31 286 GLU A CA 1
ATOM 2234 C C . GLU A 1 286 ? 7.784 -6.709 4.543 1.00 77.31 286 GLU A C 1
ATOM 2236 O O . GLU A 1 286 ? 7.030 -6.308 5.430 1.00 77.31 286 GLU A O 1
ATOM 2241 N N . VAL A 1 287 ? 7.985 -8.013 4.327 1.00 70.88 287 VAL A N 1
ATOM 2242 C CA . VAL A 1 287 ? 7.309 -9.066 5.095 1.00 70.88 287 VAL A CA 1
ATOM 2243 C C . VAL A 1 287 ? 7.642 -8.966 6.585 1.00 70.88 287 VAL A C 1
ATOM 2245 O O . VAL A 1 287 ? 6.751 -9.117 7.423 1.00 70.88 287 VAL A O 1
ATOM 2248 N N . TYR A 1 288 ? 8.899 -8.693 6.944 1.00 82.94 288 TYR A N 1
ATOM 2249 C CA . TYR A 1 288 ? 9.272 -8.498 8.345 1.00 82.94 288 TYR A CA 1
ATOM 2250 C C . TYR A 1 288 ? 8.586 -7.278 8.961 1.00 82.94 288 TYR A C 1
ATOM 2252 O O . TYR A 1 288 ? 8.021 -7.387 10.049 1.00 82.94 288 TYR A O 1
ATOM 2260 N N . LEU A 1 289 ? 8.610 -6.134 8.272 1.00 82.31 289 LEU A N 1
ATOM 2261 C CA . LEU A 1 289 ? 7.970 -4.907 8.746 1.00 82.31 289 LEU A CA 1
ATOM 2262 C C . LEU A 1 289 ? 6.463 -5.107 8.936 1.00 82.31 289 LEU A C 1
ATOM 2264 O O . LEU A 1 289 ? 5.924 -4.675 9.953 1.00 82.31 289 LEU A O 1
ATOM 2268 N N . LEU A 1 290 ? 5.812 -5.856 8.041 1.00 75.25 290 LEU A N 1
ATOM 2269 C CA . LEU A 1 290 ? 4.411 -6.251 8.176 1.00 75.25 290 LEU A CA 1
ATOM 2270 C C . LEU A 1 290 ? 4.163 -7.087 9.443 1.00 75.25 290 LEU A C 1
ATOM 2272 O O . LEU A 1 290 ? 3.231 -6.813 10.202 1.00 75.25 290 LEU A O 1
ATOM 2276 N N . TYR A 1 291 ? 4.982 -8.111 9.699 1.00 78.00 291 TYR A N 1
ATOM 2277 C CA . TYR A 1 291 ? 4.838 -8.936 10.905 1.00 78.00 291 TYR A CA 1
ATOM 2278 C C . TYR A 1 291 ? 5.112 -8.149 12.186 1.00 78.00 291 TYR A C 1
ATOM 2280 O O . TYR A 1 291 ? 4.397 -8.317 13.176 1.00 78.00 291 TYR A O 1
ATOM 2288 N N . GLU A 1 292 ? 6.119 -7.281 12.170 1.00 84.56 292 GLU A N 1
ATOM 2289 C CA . GLU A 1 292 ? 6.457 -6.436 13.308 1.00 84.56 292 GLU A CA 1
ATOM 2290 C C . GLU A 1 292 ? 5.356 -5.404 13.582 1.00 84.56 292 GLU A C 1
ATOM 2292 O O . GLU A 1 292 ? 5.003 -5.191 14.743 1.00 84.56 292 GLU A O 1
ATOM 2297 N N . ASN A 1 293 ? 4.745 -4.836 12.538 1.00 82.38 293 ASN A N 1
ATOM 2298 C CA . ASN A 1 293 ? 3.572 -3.980 12.674 1.00 82.38 293 ASN A CA 1
ATOM 2299 C C . ASN A 1 293 ? 2.419 -4.729 13.350 1.00 82.38 293 ASN A C 1
ATOM 2301 O O . ASN A 1 293 ? 1.925 -4.284 14.385 1.00 82.38 293 ASN A O 1
ATOM 2305 N N . LYS A 1 294 ? 2.055 -5.915 12.839 1.00 78.50 294 LYS A N 1
ATOM 2306 C CA . LYS A 1 294 ? 1.005 -6.761 13.434 1.00 78.50 294 LYS A CA 1
ATOM 2307 C C . LYS A 1 294 ? 1.291 -7.081 14.896 1.00 78.50 294 LYS A C 1
ATOM 2309 O O . LYS A 1 294 ? 0.400 -6.995 15.738 1.00 78.50 294 LYS A O 1
ATOM 2314 N N . ARG A 1 295 ? 2.542 -7.418 15.223 1.00 86.44 295 ARG A N 1
ATOM 2315 C CA . ARG A 1 295 ? 2.962 -7.693 16.602 1.00 86.44 295 ARG A CA 1
ATOM 2316 C C . ARG A 1 295 ? 2.762 -6.473 17.501 1.00 86.44 295 ARG A C 1
ATOM 2318 O O . ARG A 1 295 ? 2.202 -6.618 18.586 1.00 86.44 295 ARG A O 1
ATOM 2325 N N . GLN A 1 296 ? 3.198 -5.290 17.063 1.00 86.12 296 GLN A N 1
ATOM 2326 C CA . GLN A 1 296 ? 3.051 -4.050 17.829 1.00 86.12 296 GLN A CA 1
ATOM 2327 C C . GLN A 1 296 ? 1.580 -3.649 17.981 1.00 86.12 296 GLN A C 1
ATOM 2329 O O . GLN A 1 296 ? 1.160 -3.344 19.094 1.00 86.12 296 GLN A O 1
ATOM 2334 N N . ARG A 1 297 ? 0.770 -3.727 16.918 1.00 85.62 297 ARG A N 1
ATOM 2335 C CA . ARG A 1 297 ? -0.676 -3.457 16.988 1.00 85.62 297 ARG A CA 1
ATOM 2336 C C . ARG A 1 297 ? -1.380 -4.416 17.942 1.00 85.62 297 ARG A C 1
ATOM 2338 O O . ARG A 1 297 ? -2.107 -3.968 18.824 1.00 85.62 297 ARG A O 1
ATOM 2345 N N . ARG A 1 298 ? -1.080 -5.715 17.880 1.00 84.06 298 ARG A N 1
ATOM 2346 C CA . ARG A 1 298 ? -1.613 -6.692 18.840 1.00 84.06 298 ARG A CA 1
ATOM 2347 C C . ARG A 1 298 ? -1.214 -6.363 20.278 1.00 84.06 298 ARG A C 1
ATOM 2349 O O . ARG A 1 298 ? -2.055 -6.405 21.170 1.00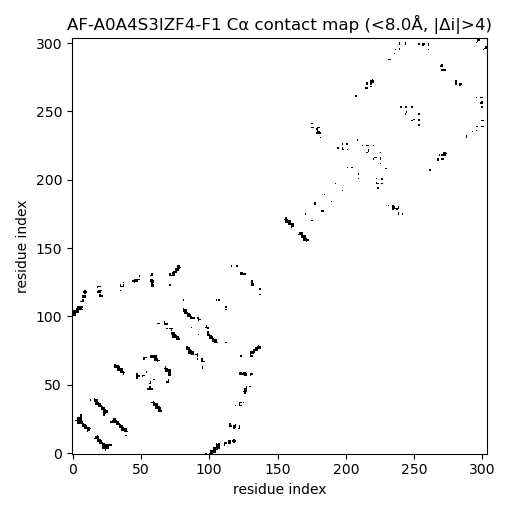 84.06 298 ARG A O 1
ATOM 2356 N N . ALA A 1 299 ? 0.051 -6.014 20.511 1.00 85.69 299 ALA A N 1
ATOM 2357 C CA . ALA A 1 299 ? 0.557 -5.708 21.849 1.00 85.69 299 ALA A CA 1
ATOM 2358 C C . ALA A 1 299 ? 0.013 -4.387 22.420 1.00 85.69 299 ALA A C 1
ATOM 2360 O O . ALA A 1 299 ? -0.202 -4.279 23.627 1.00 85.69 299 ALA A O 1
ATOM 2361 N N . MET A 1 300 ? -0.179 -3.376 21.572 1.00 84.81 300 MET A N 1
ATOM 2362 C CA . MET A 1 300 ? -0.513 -2.016 21.994 1.00 84.81 300 MET A CA 1
ATOM 2363 C C . MET A 1 300 ? -2.016 -1.729 21.915 1.00 84.81 300 MET A C 1
ATOM 2365 O O . MET A 1 300 ? -2.563 -1.117 22.828 1.00 84.81 300 MET A O 1
ATOM 2369 N N . LEU A 1 301 ? -2.690 -2.189 20.860 1.00 80.62 301 LEU A N 1
ATOM 2370 C CA . LEU A 1 301 ? -4.097 -1.897 20.560 1.00 80.62 301 LEU A CA 1
ATOM 2371 C C . LEU A 1 301 ? -5.046 -3.068 20.868 1.00 80.62 301 LEU A C 1
ATOM 2373 O O . LEU A 1 301 ? -6.257 -2.857 20.858 1.00 80.62 301 LEU A O 1
ATOM 2377 N N . ASN A 1 302 ? -4.520 -4.255 21.204 1.00 83.19 302 ASN A N 1
ATOM 2378 C CA . ASN A 1 302 ? -5.278 -5.509 21.358 1.00 83.19 302 ASN A CA 1
ATOM 2379 C C . ASN A 1 302 ? -6.043 -5.923 20.088 1.00 83.19 302 ASN A C 1
ATOM 2381 O O . ASN A 1 302 ? -7.159 -6.430 20.172 1.00 83.19 302 ASN A O 1
ATOM 2385 N N . GLU A 1 303 ? -5.452 -5.692 18.919 1.00 75.56 303 GLU A N 1
ATOM 2386 C CA . GLU A 1 303 ? -6.014 -6.102 17.627 1.00 75.56 303 GLU A CA 1
ATOM 2387 C C . GLU A 1 303 ? -5.554 -7.522 17.253 1.00 75.56 303 GLU A C 1
ATOM 2389 O O . GLU A 1 303 ? -4.425 -7.918 17.571 1.00 75.56 303 GLU A O 1
ATOM 2394 N N . GLU A 1 304 ? -6.445 -8.309 16.637 1.00 50.16 304 GLU A N 1
ATOM 2395 C CA . GLU A 1 304 ? -6.176 -9.702 16.238 1.00 50.16 304 GLU A CA 1
ATOM 2396 C C . GLU A 1 304 ? -5.348 -9.813 14.955 1.00 50.16 304 GLU A C 1
ATOM 2398 O O . GLU A 1 304 ? -5.687 -9.170 13.942 1.00 50.16 304 GLU A O 1
#

Mean predicted aligned error: 17.42 Å

Foldseek 3Di:
DEAEWAAWAWDCPVVLQKTKTKTARDPVRPDKIKIKIAGNPDDPQAAFDPVDFDNRRALIWIDIPVGQITGQQFAAWADDPQKIKTAGDPVSCVSNVHPRIYIYRYPYPPVRVLRNLVSVQVRQCHHHPVRRHHYYPSDDDDDDDDDDDDDDDDADWFFDAPPVRDDTDTDHVVNLVCQQNPHDCPPPDPDLQDPVNLVVVLVPDDPLLVLVLVVVVVLVDDSSVSSVLVSNVVSLLSVLLVVCVVVVDDPVLSVVLVVVLSVPPDDPPQLRDPVPDPVVSVVSSVVVSVVSSVVSCCSRVVDD

Organism: NCBI:txid1220188

Secondary structure (DSSP, 8-state):
-EEEESEEEEEEEGGGTEEEEEEESSTTS-S-EEEEEEESSPPSSP---TT--STTTSS-EEEETTTEEEES-EEEEEEETTEEEEEE-HHHHHHHTS-SEEEEEE-S-HHHHHHHHHHHHHHHTSS-GGGPPEEES------S-------PPPPP-EEEE-TTSSSEEEE-HHHHHHHHSS--TTSS------HHHHHHHHHS--HHHHHHHHHHHHTT--HHHHHHHHHHHHHHHHHHHHHHHHTT--HHHHHHHHHHHHHS----GGG---SS-HHHHHHHHHHHHHHHHHHHHHHHH---